Protein AF-A0AA38ZHJ7-F1 (afdb_monomer)

Solvent-accessible surface area (backbone atoms only — not comparable to full-atom values): 19079 Å² total; per-residue (Å²): 135,85,86,87,85,85,84,90,79,85,83,87,73,83,76,73,80,72,65,73,74,74,69,51,56,45,79,37,53,49,50,78,36,38,87,63,69,55,97,58,58,34,36,26,34,52,42,60,25,67,99,79,41,42,28,33,38,24,37,41,36,33,51,21,73,61,49,53,77,70,26,34,36,33,42,34,31,34,17,73,82,48,36,34,16,61,52,43,35,37,71,70,39,27,58,35,28,65,50,73,94,66,70,83,85,56,76,43,42,44,44,80,41,94,78,21,54,29,58,58,21,24,36,34,29,32,16,45,43,59,63,4,30,67,4,37,44,83,43,80,69,57,59,73,67,55,62,66,53,38,18,52,37,52,44,48,34,51,41,54,50,40,69,78,40,61,76,57,50,80,18,47,29,34,44,34,26,27,31,47,22,36,56,35,52,62,48,26,52,47,54,53,52,50,35,44,75,73,65,43,82,70,60,73,46,70,78,54,71,48,70,45,78,48,43,84,44,73,65,63,59,59,39,44,48,58,64,48,36,43,75,70,63,67,47,54,71,68,56,51,54,49,28,40,62,51,24,68,73,35,74,73,71,66,74,41,72,68,15,45,52,38,48,52,56,50,49,65,65,48,66,72,51,19,87,91,43,74,91,46,70,56,67,82,80,81,80,77,61,92,83,63,55,79,79,63,63,58,72,75,66,70,51,76,78,47,79,73,27,76,67,45,55,57,54,51,47,32,56,43,59,55,33,67,68,35,28,57,44,54,66,57,68,98,52,96,74,53,55,45,124

Organism: Vitis rotundifolia (NCBI:txid103349)

InterPro domains:
  IPR001563 Peptidase S10, serine carboxypeptidase [PF00450] (32-339)
  IPR001563 Peptidase S10, serine carboxypeptidase [PR00724] (113-125)
  IPR001563 Peptidase S10, serine carboxypeptidase [PR00724] (126-136)
  IPR001563 Peptidase S10, serine carboxypeptidase [PR00724] (161-186)
  IPR001563 Peptidase S10, serine carboxypeptidase [PTHR11802] (29-335)
  IPR029058 Alpha/Beta hydrolase fold [G3DSA:3.40.50.1820] (21-289)
  IPR029058 Alpha/Beta hydrolase fold [SSF53474] (24-333)

pLDDT: mean 85.3, std 19.88, range [30.64, 98.88]

Radius of gyration: 25.37 Å; Cα contacts (8 Å, |Δi|>4): 557; chains: 1; bounding box: 103×44×71 Å

Sequence (341 aa):
MESMWMGRHLFLTILLFASKAVTSQTIVTSLPGFSGTLPFTLETGYVGVGESEEVQLFYYFVESQSSPSQDPLMLYIAGGPGCSSLGSLLYENGPIYLNYQYYEGVVPSLNMSADAWTQGLNMIYVDAPVGTGFSYSNTSQGYYVDDAENAAQTYEFLRKWLVQHPDFLGNELYIAGVSYSGIPVPMIVNEIIEGNILGLSPSMNIKGYVLGSPVTDSFIDDNSKIPFAYGLTLISHELYNSAKTNCKGNYVNVSSEACALDIEAIDELLRYINVAQVLHPYCYPFTVKPSERPGNRRSSLEEANYRSCDLYSSVAISIWANDESVRAALNVRNVRGSYME

Foldseek 3Di:
DDDDDDDDDDDDDPPPPPPVPPVQKDFQQDFPQEDGGDPWTWMKGWDFFDDVSQWTKIKIKTAAPADRLAFAEEEEEEPPPQEFLVLCQAPNAHQKHFDLLDPPPGQTHIDGDPRHPSNRYTYIGIRDDALRALIHGNDPVSVDDDLLRRLRRVLVRVQVVCVVVVSNQPHEYEYEYEEAVLRNRVSNVVVLVVCLVVVPPPRHNYDYYYYHHYDHDCQVVVLVVLVVCVVVVLDDPVLSVQLCVQCVSRLPPRDDPSNVVSNVVSCVSCVFADPVDRVAGRDDDDPPPPPDDPVVVVVVCPDPNCSSPPVSRVVSSQVNCQPPSNCVSSVRDPDVSSRND

Mean predicted aligned error: 9.05 Å

Secondary structure (DSSP, 8-state):
------------------------EEEE---TTS-SS-SS-EEEEEEEESTTS-EEEEEEEE--SS-TTTSPEEEEE--TTT--HHHIIIIISSSEEE-GGG-SSSPPPEEE-TT-GGGS-EEEEE--STTSTT-EESSSGGG---HHHHHHHHHHHHHHHHHH-GGGTTSPEEEEEEGGGGTHHHHHHHHHHHHHHTTPSSP--EEEEEEES----HHHHHHHHHHHHHHTTSS-HHHHHHHHHHTTT-SSS--SHHHHHHHHHHHHHHTTS-SS-TTSPP-------TT--GGGTTGGG--GGGTT-THHHHHHHHHHHTSHHHHHHTT----TT-S--

Structure (mmCIF, N/CA/C/O backbone):
data_AF-A0AA38ZHJ7-F1
#
_entry.id   AF-A0AA38ZHJ7-F1
#
loop_
_atom_site.group_PDB
_atom_site.id
_atom_site.type_symbol
_atom_site.label_atom_id
_atom_site.label_alt_id
_atom_site.label_comp_id
_atom_site.label_asym_id
_atom_site.label_entity_id
_atom_site.label_seq_id
_atom_site.pdbx_PDB_ins_code
_atom_site.Cartn_x
_atom_site.Cartn_y
_atom_site.Cartn_z
_atom_site.occupancy
_atom_site.B_iso_or_equiv
_atom_site.auth_seq_id
_atom_site.auth_comp_id
_atom_site.auth_asym_id
_atom_site.auth_atom_id
_atom_site.pdbx_PDB_model_num
ATOM 1 N N . MET A 1 1 ? -76.940 -10.659 33.063 1.00 36.31 1 MET A N 1
ATOM 2 C CA . MET A 1 1 ? -75.957 -11.663 32.618 1.00 36.31 1 MET A CA 1
ATOM 3 C C . MET A 1 1 ? -74.592 -10.997 32.654 1.00 36.31 1 MET A C 1
ATOM 5 O O . MET A 1 1 ? -74.408 -10.067 31.889 1.00 36.31 1 MET A O 1
ATOM 9 N N . GLU A 1 2 ? -73.778 -11.416 33.634 1.00 33.06 2 GLU A N 1
ATOM 10 C CA . GLU A 1 2 ? -72.300 -11.329 33.773 1.00 33.06 2 GLU A CA 1
ATOM 11 C C . GLU A 1 2 ? -71.633 -9.943 33.601 1.00 33.06 2 GLU A C 1
ATOM 13 O O . GLU A 1 2 ? -71.724 -9.331 32.550 1.00 33.06 2 GLU A O 1
ATOM 18 N N . SER A 1 3 ? -71.058 -9.258 34.600 1.00 36.31 3 SER A N 1
ATOM 19 C CA . SER A 1 3 ? -69.995 -9.553 35.587 1.00 36.31 3 SER A CA 1
ATOM 20 C C . SER A 1 3 ? -68.559 -9.688 35.034 1.00 36.31 3 SER A C 1
ATOM 22 O O . SER A 1 3 ? -68.172 -10.763 34.604 1.00 36.31 3 SER A O 1
ATOM 24 N N . MET A 1 4 ? -67.756 -8.638 35.288 1.00 35.62 4 MET A N 1
ATOM 25 C CA . MET A 1 4 ? -66.420 -8.688 35.928 1.00 35.62 4 MET A CA 1
ATOM 26 C C . MET A 1 4 ? -65.165 -9.059 35.094 1.00 35.62 4 MET A C 1
ATOM 28 O O . MET A 1 4 ? -65.233 -9.868 34.182 1.00 35.62 4 MET A O 1
ATOM 32 N N . TRP A 1 5 ? -64.015 -8.509 35.546 1.00 35.12 5 TRP A N 1
ATOM 33 C CA . TRP A 1 5 ? -62.591 -8.692 35.143 1.00 35.12 5 TRP A CA 1
ATOM 34 C C . TRP A 1 5 ? -62.111 -7.759 34.012 1.00 35.12 5 TRP A C 1
ATOM 36 O O . TRP A 1 5 ? -62.515 -7.906 32.872 1.00 35.12 5 TRP A O 1
ATOM 46 N N . MET A 1 6 ? -61.332 -6.685 34.208 1.00 34.81 6 MET A N 1
ATOM 47 C CA . MET A 1 6 ? -60.139 -6.403 35.031 1.00 34.81 6 MET A CA 1
ATOM 48 C C . MET A 1 6 ? -58.891 -7.227 34.656 1.00 34.81 6 MET A C 1
ATOM 50 O O . MET A 1 6 ? -58.695 -8.325 35.160 1.00 34.81 6 MET A O 1
ATOM 54 N N . GLY A 1 7 ? -57.998 -6.603 33.874 1.00 31.36 7 GLY A N 1
ATOM 55 C CA . GLY A 1 7 ? -56.543 -6.708 34.041 1.00 31.36 7 GLY A CA 1
ATOM 56 C C . GLY A 1 7 ? -55.754 -7.649 33.116 1.00 31.36 7 GLY A C 1
ATOM 57 O O . GLY A 1 7 ? -56.092 -8.816 32.977 1.00 31.36 7 GLY A O 1
ATOM 58 N N . ARG A 1 8 ? -54.583 -7.130 32.687 1.00 36.06 8 ARG A N 1
ATOM 59 C CA . ARG A 1 8 ? -53.401 -7.809 32.094 1.00 36.06 8 ARG A CA 1
ATOM 60 C C . ARG A 1 8 ? -53.559 -8.130 30.594 1.00 36.06 8 ARG A C 1
ATOM 62 O O . ARG A 1 8 ? -54.564 -8.684 30.195 1.00 36.06 8 ARG A O 1
ATOM 69 N N . HIS A 1 9 ? -52.662 -7.787 29.668 1.00 37.44 9 HIS A N 1
ATOM 70 C CA . HIS A 1 9 ? -51.192 -7.765 29.633 1.00 37.44 9 HIS A CA 1
ATOM 71 C C . HIS A 1 9 ? -50.776 -6.741 28.543 1.00 37.44 9 HIS A C 1
ATOM 73 O O . HIS A 1 9 ? -51.326 -6.781 27.451 1.00 37.44 9 HIS A O 1
ATOM 79 N N . LEU A 1 10 ? -50.029 -5.659 28.793 1.00 41.81 10 LEU A N 1
ATOM 80 C CA . LEU A 1 10 ? -48.574 -5.546 28.992 1.00 41.81 10 LEU A CA 1
ATOM 81 C C . LEU A 1 10 ? -47.716 -6.457 28.083 1.00 41.81 10 LEU A C 1
ATOM 83 O O . LEU A 1 10 ? -47.789 -7.674 28.197 1.00 41.81 10 LEU A O 1
ATOM 87 N N . PHE A 1 11 ? -46.843 -5.814 27.295 1.00 40.97 11 PHE A N 1
ATOM 88 C CA . PHE A 1 11 ? -45.719 -6.355 26.513 1.00 40.97 11 PHE A CA 1
ATOM 89 C C . PHE A 1 11 ? -46.046 -7.262 25.313 1.00 40.97 11 PHE A C 1
ATOM 91 O O . PHE A 1 11 ? -46.095 -8.480 25.439 1.00 40.97 11 PHE A O 1
ATOM 98 N N . LEU A 1 12 ? -46.066 -6.677 24.107 1.00 36.03 12 LEU A N 1
ATOM 99 C CA . LEU A 1 12 ? -45.492 -7.349 22.936 1.00 36.03 12 LEU A CA 1
ATOM 100 C C . LEU A 1 12 ? -44.145 -6.688 22.618 1.00 36.03 12 LEU A C 1
ATOM 102 O O . LEU A 1 12 ? -44.056 -5.672 21.938 1.00 36.03 12 LEU A O 1
ATOM 106 N N . THR A 1 13 ? -43.125 -7.245 23.270 1.00 40.69 13 THR A N 1
ATOM 107 C CA . THR A 1 13 ? -41.747 -7.429 22.797 1.00 40.69 13 THR A CA 1
ATOM 108 C C . THR A 1 13 ? -41.317 -6.603 21.582 1.00 40.69 13 THR A C 1
ATOM 110 O O . THR A 1 13 ? -41.451 -7.026 20.436 1.00 40.69 13 THR A O 1
ATOM 113 N N . ILE A 1 14 ? -40.646 -5.485 21.872 1.00 40.41 14 ILE A N 1
ATOM 114 C CA . ILE A 1 14 ? -39.516 -5.018 21.068 1.00 40.41 14 ILE A CA 1
ATOM 115 C C . ILE A 1 14 ? -38.499 -6.166 21.089 1.00 40.41 14 ILE A C 1
ATOM 117 O O . ILE A 1 14 ? -37.765 -6.340 22.062 1.00 40.41 14 ILE A O 1
ATOM 121 N N . LEU A 1 15 ? -38.500 -7.002 20.051 1.00 37.50 15 LEU A N 1
ATOM 122 C CA . LEU A 1 15 ? -37.363 -7.858 19.739 1.00 37.50 15 LEU A CA 1
ATOM 123 C C . LEU A 1 15 ? -36.250 -6.922 19.266 1.00 37.50 15 LEU A C 1
ATOM 125 O O . LEU A 1 15 ? -36.061 -6.687 18.077 1.00 37.50 15 LEU A O 1
ATOM 129 N N . LEU A 1 16 ? -35.544 -6.346 20.242 1.00 39.88 16 LEU A N 1
ATOM 130 C CA . LEU A 1 16 ? -34.164 -5.940 20.069 1.00 39.88 16 LEU A CA 1
ATOM 131 C C . LEU A 1 16 ? -33.451 -7.192 19.561 1.00 39.88 16 LEU A C 1
ATOM 133 O O . LEU A 1 16 ? -33.124 -8.089 20.340 1.00 39.88 16 LEU A O 1
ATOM 137 N N . PHE A 1 17 ? -33.218 -7.257 18.253 1.00 39.12 17 PHE A N 1
ATOM 138 C CA . PHE A 1 17 ? -32.048 -7.947 17.747 1.00 39.12 17 PHE A CA 1
ATOM 139 C C . PHE A 1 17 ? -30.846 -7.205 18.334 1.00 39.12 17 PHE A C 1
ATOM 141 O O . PHE A 1 17 ? -30.206 -6.385 17.691 1.00 39.12 17 PHE A O 1
ATOM 148 N N . ALA A 1 18 ? -30.530 -7.508 19.591 1.00 39.56 18 ALA A N 1
ATOM 149 C CA . ALA A 1 18 ? -29.154 -7.569 20.013 1.00 39.56 18 ALA A CA 1
ATOM 150 C C . ALA A 1 18 ? -28.568 -8.777 19.275 1.00 39.56 18 ALA A C 1
ATOM 152 O O . ALA A 1 18 ? -28.336 -9.840 19.854 1.00 39.56 18 ALA A O 1
ATOM 153 N N . SER A 1 19 ? -28.352 -8.625 17.963 1.00 35.78 19 SER A N 1
ATOM 154 C CA . SER A 1 19 ? -27.177 -9.220 17.360 1.00 35.78 19 SER A CA 1
ATOM 155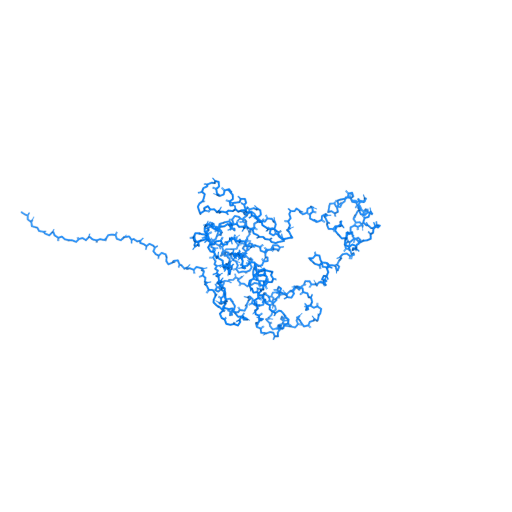 C C . SER A 1 19 ? -26.060 -8.782 18.284 1.00 35.78 19 SER A C 1
ATOM 157 O O . SER A 1 19 ? -25.747 -7.594 18.365 1.00 35.78 19 SER A O 1
ATOM 159 N N . LYS A 1 20 ? -25.549 -9.716 19.090 1.00 30.64 20 LYS A N 1
ATOM 160 C CA . LYS A 1 20 ? -24.229 -9.545 19.668 1.00 30.64 20 LYS A CA 1
ATOM 161 C C . LYS A 1 20 ? -23.381 -9.194 18.460 1.00 30.64 20 LYS A C 1
ATOM 163 O O . LYS A 1 20 ? -23.173 -10.062 17.615 1.00 30.64 20 LYS A O 1
ATOM 168 N N . ALA A 1 21 ? -23.017 -7.923 18.318 1.00 37.44 21 ALA A N 1
ATOM 169 C CA . ALA A 1 21 ? -21.915 -7.566 17.466 1.00 37.44 21 ALA A CA 1
ATOM 170 C C . ALA A 1 21 ? -20.785 -8.409 18.042 1.00 37.44 21 ALA A C 1
ATOM 172 O O . ALA A 1 21 ? -20.316 -8.163 19.153 1.00 37.44 21 ALA A O 1
ATOM 173 N N . VAL A 1 22 ? -20.478 -9.522 17.379 1.00 41.56 22 VAL A N 1
ATOM 174 C CA . VAL A 1 22 ? -19.185 -10.150 17.553 1.00 41.56 22 VAL A CA 1
ATOM 175 C C . VAL A 1 22 ? -18.273 -9.059 17.042 1.00 41.56 22 VAL A C 1
ATOM 177 O O . VAL A 1 22 ? -18.190 -8.842 15.837 1.00 41.56 22 VAL A O 1
ATOM 180 N N . THR A 1 23 ? -17.753 -8.254 17.965 1.00 52.25 23 THR A N 1
ATOM 181 C CA . THR A 1 23 ? -16.805 -7.200 17.647 1.00 52.25 23 THR A CA 1
ATOM 182 C C . THR A 1 23 ? -15.643 -7.917 16.999 1.00 52.25 23 THR A C 1
ATOM 184 O O . THR A 1 23 ? -14.889 -8.623 17.666 1.00 52.25 23 THR A O 1
ATOM 187 N N . SER A 1 24 ? -15.558 -7.812 15.677 1.00 74.25 24 SER A N 1
ATOM 188 C CA . SER A 1 24 ? -14.495 -8.423 14.896 1.00 74.25 24 SER A CA 1
ATOM 189 C C . SER A 1 24 ? -13.237 -7.556 14.932 1.00 74.25 24 SER A C 1
ATOM 191 O O . SER A 1 24 ? -12.479 -7.549 13.970 1.00 74.25 24 SER A O 1
ATOM 193 N N . GLN A 1 25 ? -13.050 -6.821 16.025 1.00 90.75 25 GLN A N 1
ATOM 194 C CA . GLN A 1 25 ? -11.914 -5.961 16.291 1.00 90.75 25 GLN A CA 1
ATOM 195 C C . GLN A 1 25 ? -11.384 -6.252 17.694 1.00 90.75 25 GLN A C 1
ATOM 197 O O . GLN A 1 25 ? -12.112 -6.723 18.577 1.00 90.75 25 GLN A O 1
ATOM 202 N N . THR A 1 26 ? -10.096 -6.042 17.904 1.00 95.00 26 THR A N 1
ATOM 203 C CA . THR A 1 26 ? -9.409 -6.335 19.159 1.00 95.00 26 THR A CA 1
ATOM 204 C C . THR A 1 26 ? -8.291 -5.333 19.366 1.00 95.00 26 THR A C 1
ATOM 206 O O . THR A 1 26 ? -7.429 -5.175 18.505 1.00 95.00 26 THR A O 1
ATOM 209 N N . ILE A 1 27 ? -8.295 -4.693 20.537 1.00 97.62 27 ILE A N 1
ATOM 210 C CA . ILE A 1 27 ? -7.178 -3.868 20.987 1.00 97.62 27 ILE A CA 1
ATOM 211 C C . ILE A 1 27 ? -6.043 -4.789 21.424 1.00 97.62 27 ILE A C 1
ATOM 213 O O . ILE A 1 27 ? -6.169 -5.559 22.382 1.00 97.62 27 ILE A O 1
ATOM 217 N N . VAL A 1 28 ? -4.929 -4.697 20.713 1.00 97.69 28 VAL A N 1
ATOM 218 C CA . VAL A 1 28 ? -3.708 -5.447 20.970 1.00 97.69 28 VAL A CA 1
ATOM 219 C C . VAL A 1 28 ? -2.893 -4.670 21.995 1.00 97.69 28 VAL A C 1
ATOM 221 O O . VAL A 1 28 ? -2.440 -3.560 21.739 1.00 97.69 28 VAL A O 1
ATOM 224 N N . THR A 1 29 ? -2.707 -5.244 23.182 1.00 96.62 29 THR A N 1
ATOM 225 C CA . THR A 1 29 ? -1.942 -4.598 24.264 1.00 96.62 29 THR A CA 1
ATOM 226 C C . THR A 1 29 ? -0.504 -5.096 24.352 1.00 96.62 29 THR A C 1
ATOM 228 O O . THR A 1 29 ? 0.342 -4.426 24.942 1.00 96.62 29 THR A O 1
ATOM 231 N N . SER A 1 30 ? -0.202 -6.250 23.758 1.00 96.12 30 SER A N 1
ATOM 232 C CA . SER A 1 30 ? 1.139 -6.825 23.702 1.00 96.12 30 SER A CA 1
ATOM 233 C C . SER A 1 30 ? 1.334 -7.624 22.417 1.00 96.12 30 SER A C 1
ATOM 235 O O . SER A 1 30 ? 0.397 -8.216 21.884 1.00 96.12 30 SER A O 1
ATOM 237 N N . LEU A 1 31 ? 2.573 -7.639 21.926 1.00 95.50 31 LEU A N 1
ATOM 238 C CA . LEU A 1 31 ? 2.988 -8.411 20.760 1.00 95.50 31 LEU A CA 1
ATOM 239 C C . LEU A 1 31 ? 4.220 -9.246 21.112 1.00 95.50 31 LEU A C 1
ATOM 241 O O . LEU A 1 31 ? 5.147 -8.718 21.734 1.00 95.50 31 LEU A O 1
ATOM 245 N N . PRO A 1 32 ? 4.283 -10.525 20.706 1.00 93.19 32 PRO A N 1
ATOM 246 C CA . PRO A 1 32 ? 5.502 -11.312 20.832 1.00 93.19 32 PRO A CA 1
ATOM 247 C C . PRO A 1 32 ? 6.691 -10.600 20.180 1.00 93.19 32 PRO A C 1
ATOM 249 O O . PRO A 1 32 ? 6.599 -10.103 19.061 1.00 93.19 32 PRO A O 1
ATOM 252 N N . GLY A 1 33 ? 7.808 -10.527 20.901 1.00 91.19 33 GLY A N 1
ATOM 253 C CA . GLY A 1 33 ? 8.992 -9.773 20.484 1.00 91.19 33 GLY A CA 1
ATOM 254 C C . GLY A 1 33 ? 9.046 -8.338 21.018 1.00 91.19 33 GLY A C 1
ATOM 255 O O . GLY A 1 33 ? 10.146 -7.801 21.132 1.00 91.19 33 GLY A O 1
ATOM 256 N N . PHE A 1 34 ? 7.925 -7.731 21.423 1.00 93.62 34 PHE A N 1
ATOM 257 C CA . PHE A 1 34 ? 7.919 -6.419 22.079 1.00 93.62 34 PHE A CA 1
ATOM 258 C C . PHE A 1 34 ? 7.974 -6.570 23.605 1.00 93.62 34 PHE A C 1
ATOM 260 O O . PHE A 1 34 ? 7.258 -7.379 24.196 1.00 93.62 34 PHE A O 1
ATOM 267 N N . SER A 1 35 ? 8.829 -5.791 24.268 1.00 91.12 35 SER A N 1
ATOM 268 C CA . SER A 1 35 ? 8.970 -5.855 25.728 1.00 91.12 35 SER A CA 1
ATOM 269 C C . SER A 1 35 ? 7.923 -4.986 26.428 1.00 91.12 35 SER A C 1
ATOM 271 O O . SER A 1 35 ? 8.019 -3.763 26.408 1.00 91.12 35 SER A O 1
ATOM 273 N N . GLY A 1 36 ? 6.967 -5.621 27.110 1.00 93.00 36 GLY A N 1
ATOM 274 C CA . GLY A 1 36 ? 5.933 -4.940 27.896 1.00 93.00 36 GLY A CA 1
ATOM 275 C C . GLY A 1 36 ? 4.669 -4.605 27.098 1.00 93.00 36 GLY A C 1
ATOM 276 O O . GLY A 1 36 ? 4.400 -5.204 26.059 1.00 93.00 36 GLY A O 1
ATOM 277 N N . THR A 1 37 ? 3.867 -3.680 27.629 1.00 96.38 37 THR A N 1
ATOM 278 C CA . THR A 1 37 ? 2.649 -3.183 26.971 1.00 96.38 37 THR A CA 1
ATOM 279 C C . THR A 1 37 ? 3.018 -2.236 25.831 1.00 96.38 37 THR A C 1
ATOM 281 O O . THR A 1 37 ? 3.927 -1.418 25.990 1.00 96.38 37 THR A O 1
ATOM 284 N N . LEU A 1 38 ? 2.305 -2.315 24.705 1.00 97.31 38 LEU A N 1
ATOM 285 C CA . LEU A 1 38 ? 2.479 -1.369 23.603 1.00 97.31 38 LEU A CA 1
ATOM 286 C C . LEU A 1 38 ? 2.194 0.068 24.084 1.00 97.31 38 LEU A C 1
ATOM 288 O O . LEU A 1 38 ? 1.165 0.300 24.722 1.00 97.31 38 LEU A O 1
ATOM 292 N N . PRO A 1 39 ? 3.075 1.042 23.794 1.00 96.50 39 PRO A N 1
ATOM 293 C CA . PRO A 1 39 ? 2.891 2.433 24.209 1.00 96.50 39 PRO A CA 1
ATOM 294 C C . PRO A 1 39 ? 1.970 3.232 23.266 1.00 96.50 39 PRO A C 1
ATOM 296 O O . PRO A 1 39 ? 1.910 4.453 23.369 1.00 96.50 39 PRO A O 1
ATOM 299 N N . PHE A 1 40 ? 1.279 2.560 22.344 1.00 96.94 40 PHE A N 1
ATOM 300 C CA . PHE A 1 40 ? 0.347 3.127 21.370 1.00 96.94 40 PHE A CA 1
ATOM 301 C C . PHE A 1 40 ? -0.871 2.208 21.227 1.00 96.94 40 PHE A C 1
ATOM 303 O O . PHE A 1 40 ? -0.786 1.008 21.506 1.00 96.94 40 PHE A O 1
ATOM 310 N N . THR A 1 41 ? -1.997 2.758 20.769 1.00 98.12 41 THR A N 1
ATOM 311 C CA . THR A 1 41 ? -3.188 1.964 20.454 1.00 98.12 41 THR A CA 1
ATOM 312 C C . THR A 1 41 ? -2.964 1.226 19.140 1.00 98.12 41 THR A C 1
ATOM 314 O O . THR A 1 41 ? -2.805 1.855 18.096 1.00 98.12 41 THR A O 1
ATOM 317 N N . LEU A 1 42 ? -2.966 -0.104 19.197 1.00 98.56 42 LEU A N 1
ATOM 318 C CA . LEU A 1 42 ? -3.075 -0.971 18.030 1.00 98.56 42 LEU A CA 1
ATOM 319 C C . LEU A 1 42 ? -4.400 -1.717 18.117 1.00 98.56 42 LEU A C 1
ATOM 321 O O . LEU A 1 42 ? -4.635 -2.471 19.060 1.00 98.56 42 LEU A O 1
ATOM 325 N N . GLU A 1 43 ? -5.245 -1.538 17.119 1.00 98.50 43 GLU A N 1
ATOM 326 C CA . GLU A 1 43 ? -6.424 -2.354 16.899 1.00 98.50 43 GLU A CA 1
ATOM 327 C C . GLU A 1 43 ? -6.204 -3.252 15.685 1.00 98.50 43 GLU A C 1
ATOM 329 O O . GLU A 1 43 ? -5.601 -2.855 14.693 1.00 98.50 43 GLU A O 1
ATOM 334 N N . THR A 1 44 ? -6.700 -4.478 15.755 1.00 98.44 44 THR A N 1
ATOM 335 C CA . THR A 1 44 ? -6.739 -5.389 14.610 1.00 98.44 44 THR A CA 1
ATOM 336 C C . THR A 1 44 ? -8.132 -5.939 14.437 1.00 98.44 44 THR A C 1
ATOM 338 O O . THR A 1 44 ? -8.856 -6.088 15.422 1.00 98.44 44 THR A O 1
ATOM 341 N N . GLY A 1 45 ? -8.520 -6.262 13.210 1.00 97.25 45 GLY A N 1
ATOM 342 C CA . GLY A 1 45 ? -9.852 -6.786 12.975 1.00 97.25 45 GLY A CA 1
ATOM 343 C C . GLY A 1 45 ? -10.125 -7.222 11.550 1.00 97.25 45 GLY A C 1
ATOM 344 O O . GLY A 1 45 ? -9.269 -7.134 10.679 1.00 97.25 45 GLY A O 1
ATOM 345 N N . TYR A 1 46 ? -11.352 -7.689 11.335 1.00 97.56 46 TYR A N 1
ATOM 346 C CA . TYR A 1 46 ? -11.880 -8.048 10.023 1.00 97.56 46 TYR A CA 1
ATOM 347 C C . TYR A 1 46 ? -13.137 -7.247 9.722 1.00 97.56 46 TYR A C 1
ATOM 349 O O . TYR A 1 46 ? -14.024 -7.138 10.574 1.00 97.56 46 TYR A O 1
ATOM 357 N N . VAL A 1 47 ? -13.253 -6.790 8.481 1.00 97.88 47 VAL A N 1
ATOM 358 C CA . VAL A 1 47 ? -14.487 -6.225 7.935 1.00 97.88 47 VAL A CA 1
ATOM 359 C C . VAL A 1 47 ? -14.912 -7.069 6.736 1.00 97.88 47 VAL A C 1
ATOM 361 O O . VAL A 1 47 ? -14.115 -7.343 5.838 1.00 97.88 47 VAL A O 1
ATOM 364 N N . GLY A 1 48 ? -16.168 -7.513 6.754 1.00 97.12 48 GLY A N 1
ATOM 365 C CA . GLY A 1 48 ? -16.769 -8.257 5.654 1.00 97.12 48 GLY A CA 1
ATOM 366 C C . GLY A 1 48 ? -17.190 -7.338 4.511 1.00 97.12 48 GLY A C 1
ATOM 367 O O . GLY A 1 48 ? -17.806 -6.303 4.769 1.00 97.12 48 GLY A O 1
ATOM 368 N N . VAL A 1 49 ? -16.889 -7.714 3.271 1.00 96.38 49 VAL A N 1
ATOM 369 C CA . VAL A 1 49 ? -17.193 -6.954 2.043 1.00 96.38 49 VAL A CA 1
ATOM 370 C C . VAL A 1 49 ? -17.731 -7.880 0.948 1.00 96.38 49 VAL A C 1
ATOM 372 O O . VAL A 1 49 ? -17.572 -9.104 1.037 1.00 96.38 49 VAL A O 1
ATOM 375 N N . GLY A 1 50 ? -18.389 -7.303 -0.056 1.00 89.06 50 GLY A N 1
ATOM 376 C CA . GLY A 1 50 ? -19.139 -8.036 -1.076 1.00 89.06 50 GLY A CA 1
ATOM 377 C C . GLY A 1 50 ? -20.569 -8.381 -0.641 1.00 89.06 50 GL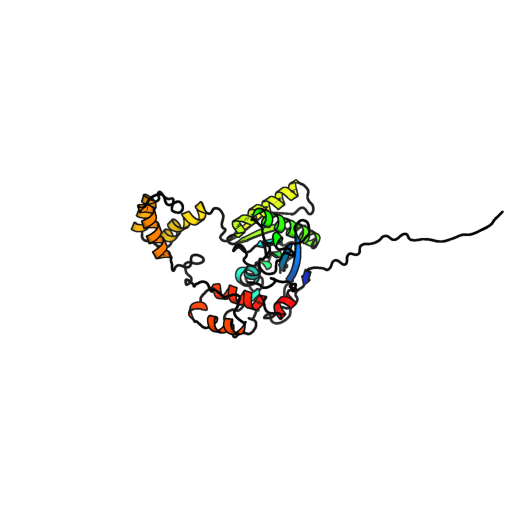Y A C 1
ATOM 378 O O . GLY A 1 50 ? -20.951 -8.219 0.521 1.00 89.06 50 GLY A O 1
ATOM 379 N N . GLU A 1 51 ? -21.383 -8.866 -1.584 1.00 79.00 51 GLU A N 1
ATOM 380 C CA . GLU A 1 51 ? -22.836 -9.031 -1.403 1.00 79.00 51 GLU A CA 1
ATOM 381 C C . GLU A 1 51 ? -23.229 -9.939 -0.227 1.00 79.00 51 GLU A C 1
ATOM 383 O O . GLU A 1 51 ? -24.249 -9.692 0.420 1.00 79.00 51 GLU A O 1
ATOM 388 N N . SER A 1 52 ? -22.445 -10.985 0.063 1.00 86.38 52 SER A N 1
ATOM 389 C CA . SER A 1 52 ? -22.705 -11.921 1.168 1.00 86.38 52 SER A CA 1
ATOM 390 C C . SER A 1 52 ? -21.660 -11.836 2.284 1.00 86.38 52 SER A C 1
ATOM 392 O O . SER A 1 52 ? -21.584 -12.742 3.119 1.00 86.38 52 SER A O 1
ATOM 394 N N . GLU A 1 53 ? -20.858 -10.765 2.308 1.00 91.81 53 GLU A N 1
ATOM 395 C CA . GLU A 1 53 ? -19.721 -10.588 3.220 1.00 91.81 53 GLU A CA 1
ATOM 396 C C . GLU A 1 53 ? -18.768 -11.798 3.223 1.00 91.81 53 GLU A C 1
ATOM 398 O O . GLU A 1 53 ? -18.141 -12.143 4.229 1.00 91.81 53 GLU A O 1
ATOM 403 N N . GLU A 1 54 ? -18.672 -12.499 2.094 1.00 91.44 54 GLU A N 1
ATOM 404 C CA . GLU A 1 54 ? -17.850 -13.691 1.962 1.00 91.44 54 GLU A CA 1
ATOM 405 C C . GLU A 1 54 ? -16.360 -13.363 1.976 1.00 91.44 54 GLU A C 1
ATOM 407 O O . GLU A 1 54 ? -15.573 -14.212 2.396 1.00 91.44 54 GLU A O 1
ATOM 412 N N . VAL A 1 55 ? -15.983 -12.153 1.557 1.00 95.50 55 VAL A N 1
ATOM 413 C CA . VAL A 1 55 ? -14.625 -11.617 1.650 1.00 95.50 55 VAL A CA 1
ATOM 414 C C . VAL A 1 55 ? -14.460 -10.919 2.994 1.00 95.50 55 VAL A C 1
ATOM 416 O O . VAL A 1 55 ? -15.287 -10.107 3.395 1.00 95.50 55 VAL A O 1
ATOM 419 N N . GLN A 1 56 ? -13.389 -11.247 3.707 1.00 96.75 56 GLN A N 1
ATOM 420 C CA . GLN A 1 56 ? -13.051 -10.702 5.015 1.00 96.75 56 GLN A CA 1
ATOM 421 C C . GLN A 1 56 ? -11.683 -10.030 4.907 1.00 96.75 56 GLN A C 1
ATOM 423 O O . GLN A 1 56 ? -10.664 -10.723 4.858 1.00 96.75 56 GLN A O 1
ATOM 428 N N . LEU A 1 57 ? -11.664 -8.695 4.863 1.00 97.75 57 LEU A N 1
ATOM 429 C CA . LEU A 1 57 ? -10.424 -7.922 4.819 1.00 97.75 57 LEU A CA 1
ATOM 430 C C . LEU A 1 57 ? -9.913 -7.671 6.238 1.00 97.75 57 LEU A C 1
ATOM 432 O O . LEU A 1 57 ? -10.654 -7.167 7.087 1.00 97.75 57 LEU A O 1
ATOM 436 N N . PHE A 1 58 ? -8.663 -8.049 6.489 1.00 97.94 58 PHE A N 1
ATOM 437 C CA . PHE A 1 58 ? -7.965 -7.833 7.746 1.00 97.94 58 PHE A CA 1
ATOM 438 C C . PHE A 1 58 ? -7.284 -6.466 7.763 1.00 97.94 58 PHE A C 1
ATOM 440 O O . PHE A 1 58 ? -6.761 -6.006 6.745 1.00 97.94 58 PHE A O 1
ATOM 447 N N . TYR A 1 59 ? -7.271 -5.820 8.924 1.00 98.50 59 TYR A N 1
ATOM 448 C CA . TYR A 1 59 ? -6.604 -4.536 9.098 1.00 98.50 59 TYR A CA 1
ATOM 449 C C . TYR A 1 59 ? -5.829 -4.446 10.407 1.00 98.50 59 TYR A C 1
ATOM 451 O O . TYR A 1 59 ? -6.134 -5.123 11.391 1.00 98.50 59 TYR A O 1
ATOM 459 N N . TYR A 1 60 ? -4.867 -3.529 10.400 1.00 98.62 60 TYR A N 1
ATOM 460 C CA . TYR A 1 60 ? -4.155 -3.019 11.560 1.00 98.62 60 TYR A CA 1
ATOM 461 C C . TYR A 1 60 ? -4.414 -1.518 11.624 1.00 98.62 60 TYR A C 1
ATOM 463 O O . TYR A 1 60 ? -4.034 -0.781 10.717 1.00 98.62 60 TYR A O 1
ATOM 471 N N . PHE A 1 61 ? -5.069 -1.056 12.676 1.00 98.75 61 PHE A N 1
ATOM 472 C CA . PHE A 1 61 ? -5.296 0.356 12.921 1.00 98.75 61 PHE A CA 1
ATOM 473 C C . PHE A 1 61 ? -4.397 0.835 14.055 1.00 98.75 61 PHE A C 1
ATOM 475 O O . PHE A 1 61 ? -4.428 0.286 15.154 1.00 98.75 61 PHE A O 1
ATOM 482 N N . VAL A 1 62 ? -3.589 1.855 13.783 1.00 98.69 62 VAL A N 1
ATOM 483 C CA . VAL A 1 62 ? -2.751 2.513 14.782 1.00 98.69 62 VAL A CA 1
ATOM 484 C C . VAL A 1 62 ? -3.215 3.953 14.931 1.00 98.69 62 VAL A C 1
ATOM 486 O O . VAL A 1 62 ? -3.153 4.730 13.976 1.00 98.69 62 VAL A O 1
ATOM 489 N N . GLU A 1 63 ? -3.665 4.311 16.130 1.00 98.50 63 GLU A N 1
ATOM 490 C CA . GLU A 1 63 ? -4.029 5.695 16.437 1.00 98.50 63 GLU A CA 1
ATOM 491 C C . GLU A 1 63 ? -2.798 6.602 16.411 1.00 98.50 63 GLU A C 1
ATOM 493 O O . GLU A 1 63 ? -1.679 6.186 16.736 1.00 98.50 63 GLU A O 1
ATOM 498 N N . SER A 1 64 ? -3.020 7.870 16.069 1.00 98.44 64 SER A N 1
ATOM 499 C CA . SER A 1 64 ? -1.975 8.879 16.167 1.00 98.44 64 SER A CA 1
ATOM 500 C C . SER A 1 64 ? -1.441 8.983 17.599 1.00 98.44 64 SER A C 1
ATOM 502 O O . SER A 1 64 ? -2.186 9.033 18.574 1.00 98.44 64 SER A O 1
ATOM 504 N N . GLN A 1 65 ? -0.127 9.095 17.740 1.00 97.19 65 GLN A N 1
ATOM 505 C CA . GLN A 1 65 ? 0.552 9.314 19.016 1.00 97.19 65 GLN A CA 1
ATOM 506 C C . GLN A 1 65 ? 0.485 10.785 19.469 1.00 97.19 65 GLN A C 1
ATOM 508 O O . GLN A 1 65 ? 0.971 11.110 20.553 1.00 97.19 65 GLN A O 1
ATOM 513 N N . SER A 1 66 ? -0.106 11.669 18.654 1.00 96.88 66 SER A N 1
ATOM 514 C CA . SER A 1 66 ? -0.351 13.076 18.981 1.00 96.88 66 SER A CA 1
ATOM 515 C C . SER A 1 66 ? -1.814 13.307 19.385 1.00 96.88 66 SER A C 1
ATOM 517 O O . SER A 1 66 ? -2.159 13.151 20.555 1.00 96.88 66 SER A O 1
ATOM 519 N N . SER A 1 67 ? -2.695 13.677 18.453 1.00 97.19 67 SER A N 1
ATOM 520 C CA . SER A 1 67 ? -4.098 14.011 18.717 1.00 97.19 67 SER A CA 1
ATOM 521 C C . SER A 1 67 ? -5.029 13.213 17.797 1.00 97.19 67 SER A C 1
ATOM 523 O O . SER A 1 67 ? -5.523 13.772 16.820 1.00 97.19 67 SER A O 1
ATOM 525 N N . PRO A 1 68 ? -5.351 11.939 18.111 1.00 97.44 68 PRO A N 1
ATOM 526 C CA . PRO A 1 68 ? -6.159 11.065 17.249 1.00 97.44 68 PRO A CA 1
ATOM 527 C C . PRO A 1 68 ? -7.446 11.688 16.703 1.00 97.44 68 PRO A C 1
ATOM 529 O O . PRO A 1 68 ? -7.763 11.524 15.533 1.00 97.44 68 PRO A O 1
ATOM 532 N N . SER A 1 69 ? -8.165 12.461 17.520 1.00 97.12 69 SER A N 1
ATOM 533 C CA . SER A 1 69 ? -9.420 13.119 17.114 1.00 97.12 69 SER A CA 1
ATOM 534 C C . SER A 1 69 ? -9.257 14.307 16.152 1.00 97.12 69 SER A C 1
ATOM 536 O O . SER A 1 69 ? -10.256 14.819 15.657 1.00 97.12 69 SER A O 1
ATOM 538 N N . GLN A 1 70 ? -8.036 14.805 15.945 1.00 97.69 70 GLN A N 1
ATOM 539 C CA . GLN A 1 70 ? -7.735 15.966 15.093 1.00 97.69 70 GLN A CA 1
ATOM 540 C C . GLN A 1 70 ? -6.798 15.607 13.936 1.00 97.69 70 GLN A C 1
ATOM 542 O O . GLN A 1 70 ? -6.870 16.219 12.873 1.00 97.69 70 GLN A O 1
ATOM 547 N N . ASP A 1 71 ? -5.926 14.627 14.145 1.00 98.62 71 ASP A N 1
ATOM 548 C CA . ASP A 1 71 ? -4.922 14.217 13.176 1.00 98.62 71 ASP A CA 1
ATOM 549 C C . ASP A 1 71 ? -5.559 13.471 11.994 1.00 98.62 71 ASP A C 1
ATOM 551 O O . ASP A 1 71 ? -6.535 12.743 12.182 1.00 98.62 71 ASP A O 1
ATOM 555 N N . PRO A 1 72 ? -5.037 13.600 10.764 1.00 98.81 72 PRO A N 1
ATOM 556 C CA . PRO A 1 72 ? -5.629 12.937 9.608 1.00 98.81 72 PRO A CA 1
ATOM 557 C C . PRO A 1 72 ? -5.737 11.413 9.758 1.00 98.81 72 PRO A C 1
ATOM 559 O O . PRO A 1 72 ? -4.910 10.769 10.406 1.00 98.81 72 PRO A O 1
ATOM 562 N N . LEU A 1 73 ? -6.761 10.838 9.132 1.00 98.88 73 LEU A N 1
ATOM 563 C CA . LEU A 1 73 ? -6.919 9.403 8.933 1.00 98.88 73 LEU A CA 1
ATOM 564 C C . LEU A 1 73 ? -6.321 9.022 7.579 1.00 98.88 73 LEU A C 1
ATOM 566 O O . LEU A 1 73 ? -6.633 9.631 6.556 1.00 98.88 73 LEU A O 1
ATOM 570 N N . MET A 1 74 ? -5.486 7.993 7.557 1.00 98.88 74 MET A N 1
ATOM 571 C CA . MET A 1 74 ? -4.874 7.483 6.341 1.00 98.88 74 MET A CA 1
ATOM 572 C C . MET A 1 74 ? -5.122 5.987 6.207 1.00 98.88 74 MET A C 1
ATOM 574 O O . MET A 1 74 ? -4.719 5.210 7.068 1.00 98.88 74 MET A O 1
ATOM 578 N N . LEU A 1 75 ? -5.746 5.581 5.102 1.00 98.81 75 LEU A N 1
ATOM 579 C CA . LEU A 1 75 ? -5.789 4.178 4.694 1.00 98.81 75 LEU A CA 1
ATOM 580 C C . LEU A 1 75 ? -4.566 3.880 3.825 1.00 98.81 75 LEU A C 1
ATOM 582 O O . LEU A 1 75 ? -4.346 4.576 2.839 1.00 98.81 75 LEU A O 1
ATOM 586 N N . TYR A 1 76 ? -3.776 2.875 4.190 1.00 98.56 76 TYR A N 1
ATOM 587 C CA . TYR A 1 76 ? -2.526 2.502 3.537 1.00 98.56 76 TYR A CA 1
ATOM 588 C C . TYR A 1 76 ? -2.614 1.088 2.951 1.00 98.56 76 TYR A C 1
ATOM 590 O O . TYR A 1 76 ? -2.985 0.144 3.653 1.00 98.56 76 TYR A O 1
ATOM 598 N N . ILE A 1 77 ? -2.236 0.949 1.677 1.00 96.75 77 ILE A N 1
ATOM 599 C CA . ILE A 1 77 ? -2.272 -0.313 0.925 1.00 96.75 77 ILE A CA 1
ATOM 600 C C . ILE A 1 77 ? -0.881 -0.623 0.363 1.00 96.75 77 ILE A C 1
ATOM 602 O O . ILE A 1 77 ? -0.378 0.092 -0.515 1.00 96.75 77 ILE A O 1
ATOM 606 N N . ALA A 1 78 ? -0.264 -1.704 0.836 1.00 94.31 78 ALA A N 1
ATOM 607 C CA . ALA A 1 78 ? 0.969 -2.232 0.258 1.00 94.31 78 ALA A CA 1
ATOM 608 C C . ALA A 1 78 ? 0.762 -2.756 -1.177 1.00 94.31 78 ALA A C 1
ATOM 610 O O . ALA A 1 78 ? -0.349 -3.084 -1.579 1.00 94.31 78 ALA A O 1
ATOM 611 N N . GLY A 1 79 ? 1.843 -2.797 -1.962 1.00 89.75 79 GLY A N 1
ATOM 612 C CA . GLY A 1 79 ? 1.800 -3.174 -3.378 1.00 89.75 79 GLY A CA 1
ATOM 613 C C . GLY A 1 79 ? 1.842 -4.686 -3.636 1.00 89.75 79 GLY A C 1
ATOM 614 O O . GLY A 1 79 ? 1.074 -5.466 -3.078 1.00 89.75 79 GLY A O 1
ATOM 615 N N . GLY A 1 80 ? 2.742 -5.111 -4.528 1.00 86.88 80 GLY A N 1
ATOM 616 C CA . GLY A 1 80 ? 2.878 -6.501 -4.970 1.00 86.88 80 GLY A CA 1
ATOM 617 C C . GLY A 1 80 ? 2.508 -6.662 -6.445 1.00 86.88 80 GLY A C 1
ATOM 618 O O . GLY A 1 80 ? 3.388 -6.440 -7.280 1.00 86.88 80 GLY A O 1
ATOM 619 N N . PRO A 1 81 ? 1.255 -7.005 -6.806 1.00 83.00 81 PRO A N 1
ATOM 620 C CA . PRO A 1 81 ? 0.043 -7.116 -5.976 1.00 83.00 81 PRO A CA 1
ATOM 621 C C . PRO A 1 81 ? 0.087 -8.257 -4.949 1.00 83.00 81 PRO A C 1
ATOM 623 O O . PRO A 1 81 ? 0.743 -9.271 -5.176 1.00 83.00 81 PRO A O 1
ATOM 626 N N . GLY A 1 82 ? -0.630 -8.100 -3.832 1.00 85.62 82 GLY A N 1
ATOM 627 C CA . GLY A 1 82 ? -0.798 -9.158 -2.828 1.00 85.62 82 GLY A CA 1
ATOM 628 C C . GLY A 1 82 ? 0.169 -9.108 -1.639 1.00 85.62 82 GLY A C 1
ATOM 629 O O . GLY A 1 82 ? 0.148 -10.006 -0.797 1.00 85.62 82 GLY A O 1
ATOM 630 N N . CYS A 1 83 ? 1.031 -8.090 -1.544 1.00 89.12 83 CYS A N 1
ATOM 631 C CA . CYS A 1 83 ? 1.913 -7.931 -0.389 1.00 89.12 83 CYS A CA 1
ATOM 632 C C . CYS A 1 83 ? 1.119 -7.427 0.823 1.00 89.12 83 CYS A C 1
ATOM 634 O O . CYS A 1 83 ? 0.345 -6.482 0.711 1.00 89.12 83 CYS A O 1
ATOM 636 N N . SER A 1 84 ? 1.336 -8.025 1.998 1.00 94.00 84 SER A N 1
ATOM 637 C CA . SER A 1 84 ? 0.660 -7.591 3.227 1.00 94.00 84 SER A CA 1
ATOM 638 C C . SER A 1 84 ? 1.117 -6.205 3.674 1.00 94.00 84 SER A C 1
ATOM 640 O O . SER A 1 84 ? 2.317 -5.917 3.734 1.00 94.00 84 SER A O 1
ATOM 642 N N . SER A 1 85 ? 0.155 -5.384 4.098 1.00 95.69 85 SER A N 1
ATOM 643 C CA . SER A 1 85 ? 0.422 -4.072 4.698 1.00 95.69 85 SER A CA 1
ATOM 644 C C . SER A 1 85 ? 1.061 -4.180 6.089 1.00 95.69 85 SER A C 1
ATOM 646 O O . SER A 1 85 ? 1.573 -3.187 6.608 1.00 95.69 85 SER A O 1
ATOM 648 N N . LEU A 1 86 ? 1.130 -5.386 6.674 1.00 95.25 86 LEU A N 1
ATOM 649 C CA . LEU A 1 86 ? 1.964 -5.650 7.849 1.00 95.25 86 LEU A CA 1
ATOM 650 C C . LEU A 1 86 ? 3.445 -5.361 7.572 1.00 95.25 86 LEU A C 1
ATOM 652 O O . LEU A 1 86 ? 4.153 -4.903 8.467 1.00 95.25 86 LEU A O 1
ATOM 656 N N . GLY A 1 87 ? 3.911 -5.600 6.340 1.00 91.81 87 GLY A N 1
ATOM 657 C CA . GLY A 1 87 ? 5.268 -5.243 5.937 1.00 91.81 87 GLY A CA 1
ATOM 658 C C . GLY A 1 87 ? 5.514 -3.747 6.094 1.00 91.81 87 GLY A C 1
ATOM 659 O O . GLY A 1 87 ? 6.462 -3.350 6.764 1.00 91.81 87 GLY A O 1
ATOM 660 N N . SER A 1 88 ? 4.599 -2.918 5.596 1.00 93.44 88 SER A N 1
ATOM 661 C CA . SER A 1 88 ? 4.667 -1.463 5.756 1.00 93.44 88 SER A CA 1
ATOM 662 C C . SER A 1 88 ? 4.629 -1.027 7.221 1.00 93.44 88 SER A C 1
ATOM 664 O O . SER A 1 88 ? 5.410 -0.163 7.628 1.00 93.44 88 SER A O 1
ATOM 666 N N . LEU A 1 89 ? 3.797 -1.676 8.043 1.00 96.00 89 LEU A N 1
ATOM 667 C CA . LEU A 1 89 ? 3.739 -1.428 9.485 1.00 96.00 89 LEU A CA 1
ATOM 668 C C . LEU A 1 89 ? 5.075 -1.750 10.179 1.00 96.00 89 LEU A C 1
ATOM 670 O O . LEU A 1 89 ? 5.513 -0.967 11.015 1.00 96.00 89 LEU A O 1
ATOM 674 N N . LEU A 1 90 ? 5.723 -2.871 9.842 1.00 93.44 90 LEU A N 1
ATOM 675 C CA . LEU A 1 90 ? 6.920 -3.380 10.535 1.00 93.44 90 LEU A CA 1
ATOM 676 C C . LEU A 1 90 ? 8.263 -2.985 9.902 1.00 93.44 90 LEU A C 1
ATOM 678 O O . LEU A 1 90 ? 9.315 -3.298 10.466 1.00 93.44 90 LEU A O 1
ATOM 682 N N . TYR A 1 91 ? 8.263 -2.385 8.717 1.00 87.25 91 TYR A N 1
ATOM 683 C CA . TYR A 1 91 ? 9.493 -2.097 7.975 1.00 87.25 91 TYR A CA 1
ATOM 684 C C . TYR A 1 91 ? 9.546 -0.683 7.400 1.00 87.25 91 TYR A C 1
ATOM 686 O O . TYR A 1 91 ? 10.635 -0.128 7.293 1.00 87.25 91 TYR A O 1
ATOM 694 N N . GLU A 1 92 ? 8.405 -0.081 7.059 1.00 90.69 92 GLU A N 1
ATOM 695 C CA . GLU A 1 92 ? 8.396 1.192 6.336 1.00 90.69 92 GLU A CA 1
ATOM 696 C C . GLU A 1 92 ? 8.055 2.368 7.252 1.00 90.69 92 GLU A C 1
ATOM 698 O O . GLU A 1 92 ? 8.895 3.234 7.482 1.00 90.69 92 GLU A O 1
ATOM 703 N N . ASN A 1 93 ? 6.826 2.429 7.769 1.00 95.00 93 ASN A N 1
ATOM 704 C CA . ASN A 1 93 ? 6.291 3.670 8.342 1.00 95.00 93 ASN A CA 1
ATOM 705 C C . ASN A 1 93 ? 5.456 3.499 9.623 1.00 95.00 93 ASN A C 1
ATOM 707 O O . ASN A 1 93 ? 4.924 4.488 10.135 1.00 95.00 93 ASN A O 1
ATOM 711 N N . GLY A 1 94 ? 5.343 2.283 10.160 1.00 97.12 94 GLY A N 1
ATOM 712 C CA . GLY A 1 94 ? 4.633 2.044 11.414 1.00 97.12 94 GLY A CA 1
ATOM 713 C C . GLY A 1 94 ? 5.441 2.395 12.674 1.00 97.12 94 GLY A C 1
ATOM 714 O O . GLY A 1 94 ? 6.615 2.768 12.608 1.00 97.12 94 GLY A O 1
ATOM 715 N N . PRO A 1 95 ? 4.814 2.287 13.862 1.00 97.19 95 PRO A N 1
ATOM 716 C CA . PRO A 1 95 ? 5.408 2.669 15.150 1.00 97.19 95 PRO A CA 1
ATOM 717 C C . PRO A 1 95 ? 6.465 1.688 15.661 1.00 97.19 95 PRO A C 1
ATOM 719 O O . PRO A 1 95 ? 7.151 1.984 16.640 1.00 97.19 95 PRO A O 1
ATOM 722 N N . ILE A 1 96 ? 6.587 0.520 15.034 1.00 95.44 96 ILE A N 1
ATOM 723 C CA . ILE A 1 96 ? 7.485 -0.553 15.444 1.00 95.44 96 ILE A CA 1
ATOM 724 C C . ILE A 1 96 ? 8.158 -1.179 14.232 1.00 95.44 96 ILE A C 1
ATOM 726 O O . ILE A 1 96 ? 7.596 -1.186 13.145 1.00 95.44 96 ILE A O 1
ATOM 730 N N . TYR A 1 97 ? 9.337 -1.750 14.437 1.00 92.00 97 TYR A N 1
ATOM 731 C CA . TYR A 1 97 ? 10.008 -2.563 13.433 1.00 92.00 97 TYR A CA 1
ATOM 732 C C . TYR A 1 97 ? 10.594 -3.830 14.044 1.00 92.00 97 TYR A C 1
ATOM 734 O O . TYR A 1 97 ? 10.955 -3.866 15.225 1.00 92.00 97 TYR A O 1
ATOM 742 N N . LEU A 1 98 ? 10.696 -4.883 13.237 1.00 88.06 98 LEU A N 1
ATOM 743 C CA . LEU A 1 98 ? 11.367 -6.119 13.635 1.00 88.06 98 LEU A CA 1
ATOM 744 C C . LEU A 1 98 ? 12.886 -5.939 13.563 1.00 88.06 98 LEU A C 1
ATOM 746 O O . LEU A 1 98 ? 13.442 -5.464 12.575 1.00 88.06 98 LEU A O 1
ATOM 750 N N . ASN A 1 99 ? 13.584 -6.358 14.613 1.00 81.19 99 ASN A N 1
ATOM 751 C CA . ASN A 1 99 ? 15.034 -6.437 14.610 1.00 81.19 99 ASN A CA 1
ATOM 752 C C . ASN A 1 99 ? 15.477 -7.744 13.947 1.00 81.19 99 ASN A C 1
ATOM 754 O O . ASN A 1 99 ? 15.470 -8.824 14.540 1.00 81.19 99 ASN A O 1
ATOM 758 N N . TYR A 1 100 ? 15.891 -7.614 12.697 1.00 70.44 100 TYR A N 1
ATOM 759 C CA . TYR A 1 100 ? 16.256 -8.722 11.829 1.00 70.44 100 TYR A CA 1
ATOM 760 C C . TYR A 1 100 ? 17.685 -9.255 12.052 1.00 70.44 100 TYR A C 1
ATOM 762 O O . TYR A 1 100 ? 18.024 -10.329 11.556 1.00 70.44 100 TYR A O 1
ATOM 770 N N . GLN A 1 101 ? 18.537 -8.553 12.813 1.00 60.06 101 GLN A N 1
ATOM 771 C CA . GLN A 1 101 ? 19.976 -8.859 12.873 1.00 60.06 101 GLN A CA 1
ATOM 772 C C . GLN A 1 101 ? 20.324 -10.184 13.585 1.00 60.06 101 GLN A C 1
ATOM 774 O O . GLN A 1 101 ? 21.432 -10.692 13.401 1.00 60.06 101 GLN A O 1
ATOM 779 N N . TYR A 1 102 ? 19.390 -10.780 14.339 1.00 53.25 102 TYR A N 1
ATOM 780 C CA . TYR A 1 102 ? 19.623 -11.995 15.133 1.00 53.25 102 TYR A CA 1
ATOM 781 C C . TYR A 1 102 ? 18.411 -12.941 15.139 1.00 53.25 102 TYR A C 1
ATOM 783 O O . TYR A 1 102 ? 17.776 -13.151 16.171 1.00 53.25 102 TYR A O 1
ATOM 791 N N . TYR A 1 103 ? 18.075 -13.543 13.993 1.00 54.88 103 TYR A N 1
ATOM 792 C CA . TYR A 1 103 ? 17.122 -14.658 13.987 1.00 54.88 103 TYR A CA 1
ATOM 793 C C . TYR A 1 103 ? 17.840 -15.977 14.306 1.00 54.88 103 TYR A C 1
ATOM 795 O O . TYR A 1 103 ? 18.286 -16.697 13.419 1.00 54.88 103 TYR A O 1
ATOM 803 N N . GLU A 1 104 ? 17.931 -16.325 15.591 1.00 55.94 104 GLU A N 1
ATOM 804 C CA . GLU A 1 104 ? 18.433 -17.632 16.056 1.00 55.94 104 GLU A CA 1
ATOM 805 C C . GLU A 1 104 ? 17.281 -18.640 16.272 1.00 55.94 104 GLU A C 1
ATOM 807 O O . GLU A 1 104 ? 17.344 -19.551 17.095 1.00 55.94 104 GLU A O 1
ATOM 812 N N . GLY A 1 105 ? 16.181 -18.488 15.523 1.00 54.34 105 GLY A N 1
ATOM 813 C CA . GLY A 1 105 ? 14.934 -19.258 15.651 1.00 54.34 105 GLY A CA 1
ATOM 814 C C . GLY A 1 105 ? 14.211 -19.103 16.989 1.00 54.34 105 GLY A C 1
ATOM 815 O O . GLY A 1 105 ? 13.639 -20.060 17.511 1.00 54.34 105 GLY A O 1
ATOM 816 N N . VAL A 1 106 ? 14.244 -17.879 17.503 1.00 63.91 106 VAL A N 1
ATOM 817 C CA . VAL A 1 106 ? 13.296 -17.329 18.475 1.00 63.91 106 VAL A CA 1
ATOM 818 C C . VAL A 1 106 ? 12.519 -16.223 17.749 1.00 63.91 106 VAL A C 1
ATOM 820 O O . VAL A 1 106 ? 13.021 -15.676 16.766 1.00 63.91 106 VAL A O 1
ATOM 823 N N . VAL A 1 107 ? 11.298 -15.914 18.193 1.00 69.12 107 VAL A N 1
ATOM 824 C CA . VAL A 1 107 ? 10.507 -14.776 17.689 1.00 69.12 107 VAL A CA 1
ATOM 825 C C . VAL A 1 107 ? 11.388 -13.511 17.673 1.00 69.12 107 VAL A C 1
ATOM 827 O O . VAL A 1 107 ? 11.934 -13.173 18.729 1.00 69.12 107 VAL A O 1
ATOM 830 N N . PRO A 1 108 ? 11.580 -12.836 16.518 1.00 77.75 108 PRO A N 1
ATOM 831 C CA . PRO A 1 108 ? 12.427 -11.647 16.456 1.00 77.75 108 PRO A CA 1
ATOM 832 C C . PRO A 1 108 ? 11.922 -10.548 17.399 1.00 77.75 108 PRO A C 1
ATOM 834 O O . PRO A 1 108 ? 10.718 -10.418 17.624 1.00 77.75 108 PRO A O 1
ATOM 837 N N . SER A 1 109 ? 12.837 -9.750 17.957 1.00 85.81 109 SER A N 1
ATOM 838 C CA . SER A 1 109 ? 12.449 -8.642 18.833 1.00 85.81 109 SER A CA 1
ATOM 839 C C . SER A 1 109 ? 11.836 -7.493 18.032 1.00 85.81 109 SER A C 1
ATOM 841 O O . SER A 1 109 ? 12.251 -7.230 16.906 1.00 85.81 109 SER A O 1
ATOM 843 N N . LEU A 1 110 ? 10.894 -6.776 18.634 1.00 91.38 110 LEU A N 1
ATOM 844 C CA . LEU A 1 110 ? 10.273 -5.572 18.097 1.00 91.38 110 LEU A CA 1
ATOM 845 C C . LEU A 1 110 ? 10.794 -4.345 18.842 1.00 91.38 110 LEU A C 1
ATOM 847 O O . LEU A 1 110 ? 10.815 -4.320 20.075 1.00 91.38 110 LEU A O 1
ATOM 851 N N . ASN A 1 111 ? 11.158 -3.316 18.087 1.00 92.44 111 ASN A N 1
ATOM 852 C CA . ASN A 1 111 ? 11.654 -2.045 18.601 1.00 92.44 111 ASN A CA 1
ATOM 853 C C . ASN A 1 111 ? 10.745 -0.897 18.146 1.00 92.44 111 ASN A C 1
ATOM 855 O O . ASN A 1 111 ? 10.080 -1.014 17.124 1.00 92.44 111 ASN A O 1
ATOM 859 N N . MET A 1 112 ? 10.745 0.223 18.874 1.00 95.06 112 MET A N 1
ATOM 860 C CA . MET A 1 112 ? 10.023 1.441 18.477 1.00 95.06 112 MET A CA 1
ATOM 861 C C . MET A 1 112 ? 10.704 2.147 17.302 1.00 95.06 112 MET A C 1
ATOM 863 O O . MET A 1 112 ? 11.928 2.289 17.295 1.00 95.06 112 MET A O 1
ATOM 867 N N . SER A 1 113 ? 9.904 2.658 16.367 1.00 94.25 113 SER A N 1
ATOM 868 C CA . SER A 1 113 ? 10.348 3.531 15.278 1.00 94.25 113 SER A CA 1
ATOM 869 C C . SER A 1 113 ? 10.226 5.006 15.671 1.00 94.25 113 SER A C 1
ATOM 871 O O . SER A 1 113 ? 9.166 5.460 16.105 1.00 94.25 113 SER A O 1
ATOM 873 N N . ALA A 1 114 ? 11.313 5.763 15.508 1.00 93.06 114 ALA A N 1
ATOM 874 C CA . ALA A 1 114 ? 11.343 7.205 15.765 1.00 93.06 114 ALA A CA 1
ATOM 875 C C . ALA A 1 114 ? 10.835 8.046 14.582 1.00 93.06 114 ALA A C 1
ATOM 877 O O . ALA A 1 114 ? 10.615 9.237 14.761 1.00 93.06 114 ALA A O 1
ATOM 878 N N . ASP A 1 115 ? 10.616 7.432 13.418 1.00 93.19 115 ASP A N 1
ATOM 879 C CA . ASP A 1 115 ? 10.180 8.101 12.182 1.00 93.19 115 ASP A CA 1
ATOM 880 C C . ASP A 1 115 ? 8.788 7.611 11.735 1.00 93.19 115 ASP A C 1
ATOM 882 O O . ASP A 1 115 ? 8.403 7.708 10.570 1.00 93.19 115 ASP A O 1
ATOM 886 N N . ALA A 1 116 ? 8.028 7.044 12.675 1.00 97.12 116 ALA A N 1
ATOM 887 C CA . ALA A 1 116 ? 6.705 6.499 12.423 1.00 97.12 116 ALA A CA 1
ATOM 888 C C . ALA A 1 116 ? 5.730 7.581 11.946 1.00 97.12 116 ALA A C 1
ATOM 890 O O . ALA A 1 116 ? 5.577 8.628 12.579 1.00 97.12 116 ALA A O 1
ATOM 891 N N . TRP A 1 117 ? 4.981 7.288 10.887 1.00 97.94 117 TRP A N 1
ATOM 892 C CA . TRP A 1 117 ? 3.939 8.185 10.376 1.00 97.94 117 TRP A CA 1
ATOM 893 C C . TRP A 1 117 ? 2.819 8.400 11.395 1.00 97.94 117 TRP A C 1
ATOM 895 O O . TRP A 1 117 ? 2.207 9.465 11.450 1.00 97.94 117 TRP A O 1
ATOM 905 N N . THR A 1 118 ? 2.628 7.428 12.286 1.00 97.81 118 THR A N 1
ATOM 906 C CA . THR A 1 118 ? 1.678 7.500 13.396 1.00 97.81 118 THR A CA 1
ATOM 907 C C . THR A 1 118 ? 2.046 8.539 14.454 1.00 97.81 118 THR A C 1
ATOM 909 O O . THR A 1 118 ? 1.316 8.694 15.420 1.00 97.81 118 THR A O 1
ATOM 912 N N . GLN A 1 119 ? 3.146 9.286 14.312 1.00 97.38 119 GLN A N 1
ATOM 913 C CA . GLN A 1 119 ? 3.405 10.461 15.153 1.00 97.38 119 GLN A CA 1
ATOM 914 C C . GLN A 1 119 ? 2.412 11.607 14.922 1.00 97.38 119 GLN A C 1
ATOM 916 O O . GLN A 1 119 ? 2.257 12.454 15.800 1.00 97.38 119 GLN A O 1
ATOM 921 N N . GLY A 1 120 ? 1.741 11.640 13.769 1.00 97.69 120 GLY A N 1
ATOM 922 C CA . GLY A 1 120 ? 0.739 12.660 13.453 1.00 97.69 120 GLY A CA 1
ATOM 923 C C . GLY A 1 120 ? -0.365 12.182 12.515 1.00 97.69 120 GLY A C 1
ATOM 924 O O . GLY A 1 120 ? -1.028 13.013 11.903 1.00 97.69 120 GLY A O 1
ATOM 925 N N . LEU A 1 121 ? -0.535 10.866 12.358 1.00 98.50 121 LEU A N 1
ATOM 926 C CA . LEU A 1 121 ? -1.555 10.251 11.510 1.00 98.50 121 LEU A CA 1
ATOM 927 C C . LEU A 1 121 ? -2.206 9.077 12.236 1.00 98.50 121 LEU A C 1
ATOM 929 O O . LEU A 1 121 ? -1.533 8.283 12.890 1.00 98.50 121 LEU A O 1
ATOM 933 N N . ASN A 1 122 ? -3.513 8.931 12.063 1.00 98.81 122 ASN A N 1
ATOM 934 C CA . ASN A 1 122 ? -4.213 7.690 12.355 1.00 98.81 122 ASN A CA 1
ATOM 935 C C . ASN A 1 122 ? -4.078 6.789 11.126 1.00 98.81 122 ASN A C 1
ATOM 937 O O . ASN A 1 122 ? -4.523 7.163 10.043 1.00 98.81 122 ASN A O 1
ATOM 941 N N . MET A 1 123 ? -3.445 5.629 11.263 1.00 98.75 123 MET A N 1
ATOM 942 C CA . MET A 1 123 ? -3.072 4.781 10.129 1.00 98.75 123 MET A CA 1
ATOM 943 C C . MET A 1 123 ? -3.891 3.492 10.125 1.00 98.75 123 MET A C 1
ATOM 945 O O . MET A 1 123 ? -3.805 2.711 11.070 1.00 98.75 123 MET A O 1
ATOM 949 N N . ILE A 1 124 ? -4.644 3.240 9.054 1.00 98.88 124 ILE A N 1
ATOM 950 C CA . ILE A 1 124 ? -5.285 1.952 8.765 1.00 98.88 124 ILE A CA 1
ATOM 951 C C . ILE A 1 124 ? -4.443 1.235 7.710 1.00 98.88 124 ILE A C 1
ATOM 953 O O . ILE A 1 124 ? -4.493 1.576 6.533 1.00 98.88 124 ILE A O 1
ATOM 957 N N . TYR A 1 125 ? -3.696 0.217 8.115 1.00 98.75 125 TYR A N 1
ATOM 958 C CA . TYR A 1 125 ? -3.025 -0.710 7.210 1.00 98.75 125 TYR A CA 1
ATOM 959 C C . TYR A 1 125 ? -3.999 -1.828 6.864 1.00 98.75 125 TYR A C 1
ATOM 961 O O . TYR A 1 125 ? -4.405 -2.574 7.756 1.00 98.75 125 TYR A O 1
ATOM 969 N N . VAL A 1 126 ? -4.386 -1.953 5.597 1.00 98.38 126 VAL A N 1
ATOM 970 C CA . VAL A 1 126 ? -5.338 -2.985 5.162 1.00 98.38 126 VAL A CA 1
ATOM 971 C C . VAL A 1 126 ? -4.647 -4.019 4.286 1.00 98.38 126 VAL A C 1
ATOM 973 O O . VAL A 1 126 ? -3.875 -3.681 3.388 1.00 98.38 126 VAL A O 1
ATOM 976 N N . ASP A 1 127 ? -4.917 -5.290 4.553 1.00 97.56 127 ASP A N 1
ATOM 977 C CA . ASP A 1 127 ? -4.498 -6.388 3.695 1.00 97.56 127 ASP A CA 1
ATOM 978 C C . ASP A 1 127 ? -5.501 -6.521 2.540 1.00 97.56 127 ASP A C 1
ATOM 980 O O . ASP A 1 127 ? -6.510 -7.216 2.647 1.00 97.56 127 ASP A O 1
ATOM 984 N N . ALA A 1 128 ? -5.241 -5.824 1.438 1.00 95.94 128 ALA A N 1
ATOM 985 C CA . ALA A 1 128 ? -6.041 -5.875 0.216 1.00 95.94 128 ALA A CA 1
ATOM 986 C C . ALA A 1 128 ? -5.129 -6.169 -0.993 1.00 95.94 128 ALA A C 1
ATOM 988 O O . ALA A 1 128 ? -3.971 -5.744 -0.981 1.00 95.94 128 ALA A O 1
ATOM 989 N N . PRO A 1 129 ? -5.588 -6.894 -2.030 1.00 96.31 129 PRO A N 1
ATOM 990 C CA . PRO A 1 129 ? -6.890 -7.557 -2.155 1.00 96.31 129 PRO A CA 1
ATOM 991 C C . PRO A 1 129 ? -7.072 -8.755 -1.206 1.00 96.31 129 PRO A C 1
ATOM 993 O O . PRO A 1 129 ? -6.198 -9.118 -0.426 1.00 96.31 129 PRO A O 1
ATOM 996 N N . VAL A 1 130 ? -8.238 -9.394 -1.266 1.00 95.12 130 VAL A N 1
ATOM 997 C CA . VAL A 1 130 ? -8.488 -10.682 -0.604 1.00 95.12 130 VAL A CA 1
ATOM 998 C C . VAL A 1 130 ? -7.416 -11.730 -0.936 1.00 95.12 130 VAL A C 1
ATOM 1000 O O . VAL A 1 130 ? -7.011 -11.886 -2.085 1.00 95.12 130 VAL A O 1
ATOM 1003 N N . GLY A 1 131 ? -6.959 -12.467 0.081 1.00 92.88 131 GLY A N 1
ATOM 1004 C CA . GLY A 1 131 ? -5.819 -13.385 -0.019 1.00 92.88 131 GLY A CA 1
ATOM 1005 C C . GLY A 1 131 ? -4.476 -12.754 0.349 1.00 92.88 131 GLY A C 1
ATOM 1006 O O . GLY A 1 131 ? -3.529 -13.487 0.615 1.00 92.88 131 GLY A O 1
ATOM 1007 N N . THR A 1 132 ? -4.401 -11.425 0.438 1.00 94.12 132 THR A N 1
ATOM 1008 C CA . THR A 1 132 ? -3.259 -10.722 1.029 1.00 94.12 132 THR A CA 1
ATOM 1009 C C . THR A 1 132 ? -3.209 -10.956 2.538 1.00 94.12 132 THR A C 1
ATOM 1011 O O . THR A 1 132 ? -4.225 -10.829 3.220 1.00 94.12 132 THR A O 1
ATOM 1014 N N . GLY A 1 133 ? -2.020 -11.244 3.075 1.00 93.19 133 GLY A N 1
ATOM 1015 C CA . GLY A 1 133 ? -1.769 -11.324 4.518 1.00 93.19 133 GLY A CA 1
ATOM 1016 C C . GLY A 1 133 ? -2.762 -12.219 5.264 1.00 93.19 133 GLY A C 1
ATOM 1017 O O . GLY A 1 133 ? -2.769 -13.434 5.071 1.00 93.19 133 GLY A O 1
ATOM 1018 N N . PHE A 1 134 ? -3.584 -11.634 6.140 1.00 95.69 134 PHE A N 1
ATOM 1019 C CA . PHE A 1 134 ? -4.612 -12.382 6.878 1.00 95.69 134 PHE A CA 1
ATOM 1020 C C . PHE A 1 134 ? -6.027 -12.275 6.296 1.00 95.69 134 PHE A C 1
ATOM 1022 O O . PHE A 1 134 ? -6.944 -12.895 6.847 1.00 95.69 134 PHE A O 1
ATOM 1029 N N . SER A 1 135 ? -6.216 -11.537 5.201 1.00 96.06 135 SER A N 1
ATOM 1030 C CA . SER A 1 135 ? -7.493 -11.425 4.492 1.00 96.06 135 SER A CA 1
ATOM 1031 C C . SER A 1 135 ? -7.842 -12.706 3.747 1.00 96.06 135 SER A C 1
ATOM 1033 O O . SER A 1 135 ? -6.994 -13.341 3.121 1.00 96.06 135 SER A O 1
ATOM 1035 N N . TYR A 1 136 ? -9.115 -13.094 3.765 1.00 95.00 136 TYR A N 1
ATOM 1036 C CA . TYR A 1 136 ? -9.550 -14.365 3.184 1.00 95.00 136 TYR A CA 1
ATOM 1037 C C . TYR A 1 136 ? -10.976 -14.300 2.642 1.00 95.00 136 TYR A C 1
ATOM 1039 O O . TYR A 1 136 ? -11.741 -13.402 2.986 1.00 95.00 136 TYR A O 1
ATOM 1047 N N . SER A 1 137 ? -11.349 -15.285 1.822 1.00 93.75 137 SER A N 1
ATOM 1048 C CA . SER A 1 137 ? -12.739 -15.503 1.426 1.00 93.75 137 SER A CA 1
ATOM 1049 C C . SER A 1 137 ? -13.264 -16.834 1.957 1.00 93.75 137 SER A C 1
ATOM 1051 O O . SER A 1 137 ? -12.557 -17.842 1.992 1.00 93.75 137 SER A O 1
ATOM 1053 N N . ASN A 1 138 ? -14.539 -16.856 2.341 1.00 91.44 138 ASN A N 1
ATOM 1054 C CA . ASN A 1 138 ? -15.269 -18.077 2.681 1.00 91.44 138 ASN A CA 1
ATOM 1055 C C . ASN A 1 138 ? -15.622 -18.923 1.444 1.00 91.44 138 ASN A C 1
ATOM 1057 O O . ASN A 1 138 ? -16.075 -20.061 1.589 1.00 91.44 138 ASN A O 1
ATOM 1061 N N . THR A 1 139 ? -15.432 -18.391 0.232 1.00 91.06 139 THR A N 1
ATOM 1062 C CA . THR A 1 139 ? -15.691 -19.096 -1.028 1.00 91.06 139 THR A CA 1
ATOM 1063 C C . THR A 1 139 ? -14.469 -19.038 -1.936 1.00 91.06 139 THR A C 1
ATOM 1065 O O . THR A 1 139 ? -13.700 -18.085 -1.903 1.00 91.06 139 THR A O 1
ATOM 1068 N N . SER A 1 140 ? -14.284 -20.042 -2.795 1.00 91.38 140 SER A N 1
ATOM 1069 C CA . SER A 1 140 ? -13.215 -19.995 -3.799 1.00 91.38 140 SER A CA 1
ATOM 1070 C C . SER A 1 140 ? -13.430 -18.877 -4.819 1.00 91.38 140 SER A C 1
ATOM 1072 O O . SER A 1 140 ? -12.461 -18.327 -5.323 1.00 91.38 140 SER A O 1
ATOM 1074 N N . GLN A 1 141 ? -14.691 -18.541 -5.121 1.00 90.69 141 GLN A N 1
ATOM 1075 C CA . GLN A 1 141 ? -15.015 -17.503 -6.095 1.00 90.69 141 GLN A CA 1
ATOM 1076 C C . GLN A 1 141 ? -14.588 -16.115 -5.610 1.00 90.69 141 GLN A C 1
ATOM 1078 O O . GLN A 1 141 ? -14.099 -15.324 -6.409 1.00 90.69 141 GLN A O 1
ATOM 1083 N N . GLY A 1 142 ? -14.703 -15.855 -4.306 1.00 90.94 142 GLY A N 1
ATOM 1084 C CA . GLY A 1 142 ? -14.325 -14.573 -3.721 1.00 90.94 142 GLY A CA 1
ATOM 1085 C C . GLY A 1 142 ? -12.825 -14.275 -3.748 1.00 90.94 142 GLY A C 1
ATOM 1086 O O . GLY A 1 142 ? -12.458 -13.179 -3.372 1.00 90.94 142 GLY A O 1
ATOM 1087 N N . TYR A 1 143 ? -11.962 -15.201 -4.187 1.00 92.50 143 TYR A N 1
ATOM 1088 C CA . TYR A 1 143 ? -10.535 -14.928 -4.425 1.00 92.50 143 TYR A CA 1
ATOM 1089 C C . TYR A 1 143 ? -10.232 -14.404 -5.839 1.00 92.50 143 TYR A C 1
ATOM 1091 O O . TYR A 1 143 ? -9.112 -13.971 -6.099 1.00 92.50 143 TYR A O 1
ATOM 1099 N N . TYR A 1 144 ? -11.191 -14.456 -6.767 1.00 92.44 144 TYR A N 1
ATOM 1100 C CA . TYR A 1 144 ? -11.011 -13.943 -8.125 1.00 92.44 144 TYR A CA 1
ATOM 1101 C C . TYR A 1 144 ? -11.482 -12.494 -8.189 1.00 92.44 144 TYR A C 1
ATOM 1103 O O . TYR A 1 144 ? -12.647 -12.231 -8.480 1.00 92.44 144 TYR A O 1
ATOM 1111 N N . VAL A 1 145 ? -10.564 -11.573 -7.908 1.00 92.88 145 VAL A N 1
ATOM 1112 C CA . VAL A 1 145 ? -10.807 -10.128 -7.935 1.00 92.88 145 VAL A CA 1
ATOM 1113 C C . VAL A 1 145 ? -9.872 -9.452 -8.932 1.00 92.88 145 VAL A C 1
ATOM 1115 O O . VAL A 1 145 ? -8.709 -9.838 -9.060 1.00 92.88 145 VAL A O 1
ATOM 1118 N N . ASP A 1 146 ? -10.392 -8.464 -9.653 1.00 95.94 146 ASP A N 1
ATOM 1119 C CA . ASP A 1 146 ? -9.596 -7.544 -10.463 1.00 95.94 146 ASP A CA 1
ATOM 1120 C C . ASP A 1 146 ? -9.389 -6.213 -9.718 1.00 95.94 146 ASP A C 1
ATOM 1122 O O . ASP 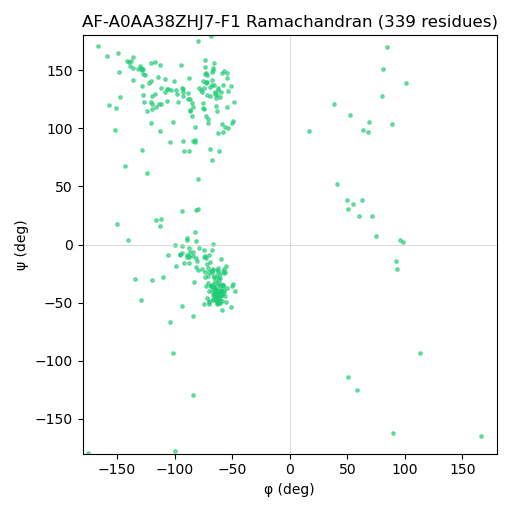A 1 146 ? -9.808 -6.056 -8.567 1.00 95.94 146 ASP A O 1
ATOM 1126 N N . ASP A 1 147 ? -8.717 -5.252 -10.353 1.00 97.00 147 ASP A N 1
ATOM 1127 C CA . ASP A 1 147 ? -8.416 -3.960 -9.729 1.00 97.00 147 ASP A CA 1
ATOM 1128 C C . ASP A 1 147 ? -9.676 -3.159 -9.373 1.00 97.00 147 ASP A C 1
ATOM 1130 O O . ASP A 1 147 ? -9.699 -2.475 -8.347 1.00 97.00 147 ASP A O 1
ATOM 1134 N N . ALA A 1 148 ? -10.731 -3.257 -10.190 1.00 97.69 148 ALA A N 1
ATOM 1135 C CA . ALA A 1 148 ? -11.982 -2.541 -9.964 1.00 97.69 148 ALA A CA 1
ATOM 1136 C C . ALA A 1 148 ? -12.750 -3.135 -8.784 1.00 97.69 148 ALA A C 1
ATOM 1138 O O . ALA A 1 148 ? -13.177 -2.401 -7.893 1.00 97.69 148 ALA A O 1
ATOM 1139 N N . GLU A 1 149 ? -12.854 -4.460 -8.737 1.00 96.50 149 GLU A N 1
ATOM 1140 C CA . GLU A 1 149 ? -13.479 -5.171 -7.628 1.00 96.50 149 GLU A CA 1
ATOM 1141 C C . GLU A 1 149 ? -12.698 -4.953 -6.322 1.00 96.50 149 GLU A C 1
ATOM 1143 O O . GLU A 1 149 ? -13.291 -4.655 -5.288 1.00 96.50 149 GLU A O 1
ATOM 1148 N N . ASN A 1 150 ? -11.362 -5.002 -6.361 1.00 96.94 150 ASN A N 1
ATOM 1149 C CA . ASN A 1 150 ? -10.521 -4.687 -5.203 1.00 96.94 150 ASN A CA 1
ATOM 1150 C C . ASN A 1 150 ? -10.748 -3.252 -4.692 1.00 96.94 150 ASN A C 1
ATOM 1152 O O . ASN A 1 150 ? -10.862 -3.026 -3.482 1.00 96.94 150 ASN A O 1
ATOM 1156 N N . ALA A 1 151 ? -10.835 -2.274 -5.599 1.00 98.25 151 ALA A N 1
ATOM 1157 C CA . ALA A 1 151 ? -11.107 -0.887 -5.236 1.00 98.25 151 ALA A CA 1
ATOM 1158 C C . ALA A 1 151 ? -12.498 -0.723 -4.598 1.00 98.25 151 ALA A C 1
ATOM 1160 O O . ALA A 1 151 ? -12.613 -0.096 -3.542 1.00 98.25 151 ALA A O 1
ATOM 1161 N N . ALA A 1 152 ? -13.529 -1.342 -5.179 1.00 98.00 152 ALA A N 1
ATOM 1162 C CA . ALA A 1 152 ? -14.892 -1.322 -4.652 1.00 98.00 152 ALA A CA 1
ATOM 1163 C C . ALA A 1 152 ? -14.985 -1.985 -3.265 1.00 98.00 152 ALA A C 1
ATOM 1165 O O . ALA A 1 152 ? -15.557 -1.409 -2.335 1.00 98.00 152 ALA A O 1
ATOM 1166 N N . GLN A 1 153 ? -14.355 -3.150 -3.088 1.00 97.94 153 GLN A N 1
ATOM 1167 C CA . GLN A 1 153 ? -14.284 -3.854 -1.806 1.00 97.94 153 GLN A CA 1
ATOM 1168 C C . GLN A 1 153 ? -13.535 -3.039 -0.746 1.00 97.94 153 GLN A C 1
ATOM 1170 O O . GLN A 1 153 ? -13.980 -2.948 0.398 1.00 97.94 153 GLN A O 1
ATOM 1175 N N . THR A 1 154 ? -12.428 -2.388 -1.109 1.00 98.38 154 THR A N 1
ATOM 1176 C CA . THR A 1 154 ? -11.667 -1.538 -0.177 1.00 98.38 154 THR A CA 1
ATOM 1177 C C . THR A 1 154 ? -12.443 -0.268 0.202 1.00 98.38 154 THR A C 1
ATOM 1179 O O . THR A 1 154 ? -12.406 0.177 1.353 1.00 98.38 154 THR A O 1
ATOM 1182 N N . TYR A 1 155 ? -13.204 0.303 -0.732 1.00 98.62 155 TYR A N 1
ATOM 1183 C CA . TYR A 1 155 ? -14.126 1.402 -0.448 1.00 98.62 155 TYR A CA 1
ATOM 1184 C C . TYR A 1 155 ? -15.256 0.977 0.508 1.00 98.62 155 TYR A C 1
ATOM 1186 O O . TYR A 1 155 ? -15.545 1.682 1.484 1.00 98.62 155 TYR A O 1
ATOM 1194 N N . GLU A 1 156 ? -15.866 -0.191 0.280 1.00 98.38 156 GLU A N 1
ATOM 1195 C CA . GLU A 1 156 ? -16.879 -0.758 1.177 1.00 98.38 156 GLU A CA 1
ATOM 1196 C C . GLU A 1 156 ? -16.306 -1.016 2.576 1.00 98.38 156 GLU A C 1
ATOM 1198 O O . GLU A 1 156 ? -16.930 -0.640 3.576 1.00 98.38 156 GLU A O 1
ATOM 1203 N N . PHE A 1 157 ? -15.098 -1.586 2.646 1.00 98.62 157 PHE A N 1
ATOM 1204 C CA . PHE A 1 157 ? -14.339 -1.768 3.881 1.00 98.62 157 PHE A CA 1
ATOM 1205 C C . PHE A 1 157 ? -14.249 -0.458 4.660 1.00 98.62 157 PHE A C 1
ATOM 1207 O O . PHE A 1 157 ? -14.659 -0.407 5.820 1.00 98.62 157 PHE A O 1
ATOM 1214 N N . LEU A 1 158 ? -13.787 0.619 4.019 1.00 98.62 158 LEU A N 1
ATOM 1215 C CA . LEU A 1 158 ? -13.574 1.898 4.693 1.00 98.62 158 LEU A CA 1
ATOM 1216 C C . LEU A 1 158 ? -14.893 2.517 5.174 1.00 98.62 158 LEU A C 1
ATOM 1218 O O . LEU A 1 158 ? -14.956 3.058 6.279 1.00 98.62 158 LEU A O 1
ATOM 1222 N N . ARG A 1 159 ? -15.978 2.390 4.396 1.00 98.12 159 ARG A N 1
ATOM 1223 C CA . ARG A 1 159 ? -17.318 2.820 4.831 1.00 98.12 159 ARG A CA 1
ATOM 1224 C C . ARG A 1 159 ? -17.780 2.082 6.075 1.00 98.12 159 ARG A C 1
ATOM 1226 O O . ARG A 1 159 ? -18.230 2.722 7.024 1.00 98.12 159 ARG A O 1
ATOM 1233 N N . LYS A 1 160 ? -17.691 0.752 6.072 1.00 97.81 160 LYS A N 1
ATOM 1234 C CA . LYS A 1 160 ? -18.099 -0.080 7.213 1.00 97.81 160 LYS A CA 1
ATOM 1235 C C . LYS A 1 160 ? -17.216 0.181 8.431 1.00 97.81 160 LYS A C 1
ATOM 1237 O O . LYS A 1 160 ? -17.740 0.290 9.539 1.00 97.81 160 LYS A O 1
ATOM 1242 N N . TRP A 1 161 ? -15.914 0.360 8.224 1.00 98.38 161 TRP A N 1
ATOM 1243 C CA . TRP A 1 161 ? -14.975 0.710 9.283 1.00 98.38 161 TRP A CA 1
ATOM 1244 C C . TRP A 1 161 ? -15.342 2.051 9.933 1.00 98.38 161 TRP A C 1
ATOM 1246 O O . TRP A 1 161 ? -15.470 2.113 11.152 1.00 98.38 161 TRP A O 1
ATOM 1256 N N . LEU A 1 162 ? -15.637 3.095 9.148 1.00 98.12 162 LEU A N 1
ATOM 1257 C CA . LEU A 1 162 ? -16.057 4.408 9.666 1.00 98.12 162 LEU A CA 1
ATOM 1258 C C . LEU A 1 162 ? -17.422 4.388 10.375 1.00 98.12 162 LEU A C 1
ATOM 1260 O O . LEU A 1 162 ? -17.654 5.187 11.279 1.00 98.12 162 LEU A O 1
ATOM 1264 N N . VAL A 1 163 ? -18.326 3.471 10.012 1.00 97.31 163 VAL A N 1
ATOM 1265 C CA . VAL A 1 163 ? -19.574 3.243 10.771 1.00 97.31 163 VAL A CA 1
ATOM 1266 C C . VAL A 1 163 ? -19.279 2.683 12.166 1.00 97.31 163 VAL A C 1
ATOM 1268 O O . VAL A 1 163 ? -19.969 3.032 13.123 1.00 97.31 163 VAL A O 1
ATOM 1271 N N . GLN A 1 164 ? -18.265 1.825 12.287 1.00 96.44 164 GLN A N 1
ATOM 1272 C CA . GLN A 1 164 ? -17.825 1.253 13.563 1.00 96.44 164 GLN A CA 1
ATOM 1273 C C . GLN A 1 164 ? -16.947 2.223 14.370 1.00 96.44 164 GLN A C 1
ATOM 1275 O O 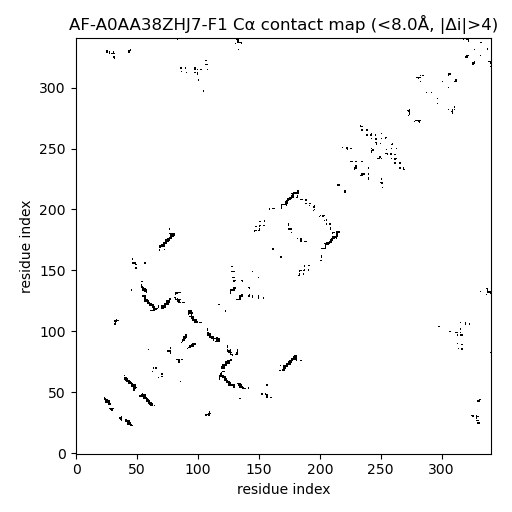. GLN A 1 164 ? -16.897 2.118 15.593 1.00 96.44 164 GLN A O 1
ATOM 1280 N N . HIS A 1 165 ? -16.334 3.203 13.701 1.00 97.25 165 HIS A N 1
ATOM 1281 C CA . HIS A 1 165 ? -15.398 4.174 14.269 1.00 97.25 165 HIS A CA 1
ATOM 1282 C C . HIS A 1 165 ? -15.856 5.625 14.016 1.00 97.25 165 HIS A C 1
ATOM 1284 O O . HIS A 1 165 ? -15.158 6.396 13.350 1.00 97.25 165 HIS A O 1
ATOM 1290 N N . PRO A 1 166 ? -17.035 6.027 14.535 1.00 96.50 166 PRO A N 1
ATOM 1291 C CA . PRO A 1 166 ? -17.646 7.317 14.215 1.00 96.50 166 PRO A CA 1
ATOM 1292 C C . PRO A 1 166 ? -16.807 8.524 14.655 1.00 96.50 166 PRO A C 1
ATOM 1294 O O . PRO A 1 166 ? -16.944 9.599 14.071 1.00 96.50 166 PRO A O 1
ATOM 1297 N N . ASP A 1 167 ? -15.920 8.351 15.638 1.00 96.44 167 ASP A N 1
ATOM 1298 C CA . ASP A 1 167 ? -15.022 9.404 16.122 1.00 96.44 167 ASP A CA 1
ATOM 1299 C C . ASP A 1 167 ? -14.044 9.890 15.039 1.00 96.44 167 ASP A C 1
ATOM 1301 O O . ASP A 1 167 ? -13.594 11.032 15.106 1.00 96.44 167 ASP A O 1
ATOM 1305 N N . PHE A 1 168 ? -13.782 9.078 14.005 1.00 98.12 168 PHE A N 1
ATOM 1306 C CA . PHE A 1 168 ? -12.891 9.434 12.896 1.00 98.12 168 PHE A CA 1
ATOM 1307 C C . PHE A 1 168 ? -13.602 10.042 11.678 1.00 98.12 168 PHE A C 1
ATOM 1309 O O . PHE A 1 168 ? -12.949 10.414 10.703 1.00 98.12 168 PHE A O 1
ATOM 1316 N N . LEU A 1 169 ? -14.935 10.182 11.705 1.00 96.75 169 LEU A N 1
ATOM 1317 C CA . LEU A 1 169 ? -15.706 10.753 10.587 1.00 96.75 169 LEU A CA 1
ATOM 1318 C C . LEU A 1 169 ? -15.332 12.209 10.278 1.00 96.75 169 LEU A C 1
ATOM 1320 O O . LEU A 1 169 ? -15.481 12.659 9.142 1.00 96.75 169 LEU A O 1
ATOM 1324 N N . GLY A 1 170 ? -14.885 12.953 11.294 1.00 97.12 170 GLY A N 1
ATOM 1325 C CA . GLY A 1 170 ? -14.473 14.350 11.154 1.00 97.12 170 GLY A CA 1
ATOM 1326 C C . GLY A 1 170 ? -13.051 14.531 10.620 1.00 97.12 170 GLY A C 1
ATOM 1327 O O . GLY A 1 170 ? -12.727 15.609 10.117 1.00 97.12 170 GLY A O 1
ATOM 1328 N N . ASN A 1 171 ? -12.210 13.500 10.712 1.00 98.69 171 ASN A N 1
ATOM 1329 C CA . ASN A 1 171 ? -10.794 13.584 10.378 1.00 98.69 171 ASN A CA 1
ATOM 1330 C C . ASN A 1 171 ? -10.603 13.807 8.877 1.00 98.69 171 ASN A C 1
ATOM 1332 O O . ASN A 1 171 ? -11.391 13.349 8.050 1.00 98.69 171 ASN A O 1
ATOM 1336 N N . GLU A 1 172 ? -9.543 14.521 8.507 1.00 98.81 172 GLU A N 1
ATOM 1337 C CA . GLU A 1 172 ? -9.130 14.584 7.107 1.00 98.81 172 GLU A CA 1
ATOM 1338 C C . GLU A 1 172 ? -8.716 13.194 6.636 1.00 98.81 172 GLU A C 1
ATOM 1340 O O . GLU A 1 172 ? -7.869 12.566 7.264 1.00 98.81 172 GLU A O 1
ATOM 1345 N N . LEU A 1 173 ? -9.303 12.713 5.543 1.00 98.88 173 LEU A N 1
ATOM 1346 C CA . LEU A 1 173 ? -9.007 11.393 5.001 1.00 98.88 173 LEU A CA 1
ATOM 1347 C C . LEU A 1 173 ? -8.008 11.496 3.845 1.00 98.88 173 LEU A C 1
ATOM 1349 O O . LEU A 1 173 ? -8.203 12.283 2.914 1.00 98.88 173 LEU A O 1
ATOM 1353 N N . TYR A 1 174 ? -6.993 10.638 3.873 1.00 98.88 174 TYR A N 1
ATOM 1354 C CA . TYR A 1 174 ? -6.068 10.392 2.771 1.00 98.88 174 TYR A CA 1
ATOM 1355 C C . TYR A 1 174 ? -6.019 8.897 2.447 1.00 98.88 174 TYR A C 1
ATOM 1357 O O . TYR A 1 174 ? -6.104 8.056 3.340 1.00 98.88 174 TYR A O 1
ATOM 1365 N N . ILE A 1 175 ? -5.854 8.557 1.172 1.00 98.88 175 ILE A N 1
ATOM 1366 C CA . ILE A 1 175 ? -5.592 7.175 0.746 1.00 98.88 175 ILE A CA 1
ATOM 1367 C C . ILE A 1 175 ? -4.138 7.088 0.295 1.00 98.88 175 ILE A C 1
ATOM 1369 O O . ILE A 1 175 ? -3.672 7.934 -0.461 1.00 98.88 175 ILE A O 1
ATOM 1373 N N . ALA A 1 176 ? -3.391 6.104 0.762 1.00 98.44 176 ALA A N 1
ATOM 1374 C CA . ALA A 1 176 ? -1.983 5.955 0.451 1.00 98.44 176 ALA A CA 1
ATOM 1375 C C . ALA A 1 176 ? -1.663 4.544 -0.031 1.00 98.44 176 ALA A C 1
ATOM 1377 O O . ALA A 1 176 ? -2.315 3.570 0.346 1.00 98.44 176 ALA A O 1
ATOM 1378 N N . GLY A 1 177 ? -0.626 4.428 -0.850 1.00 97.00 177 GLY A N 1
ATOM 1379 C CA . GLY A 1 177 ? -0.103 3.130 -1.241 1.00 97.00 177 GLY A CA 1
ATOM 1380 C C . GLY A 1 177 ? 1.256 3.211 -1.911 1.00 97.00 177 GLY A C 1
ATOM 1381 O O . GLY A 1 177 ? 1.758 4.293 -2.225 1.00 97.00 177 GLY A O 1
ATOM 1382 N N . VAL A 1 178 ? 1.855 2.044 -2.120 1.00 95.69 178 VAL A N 1
ATOM 1383 C CA . VAL A 1 178 ? 3.190 1.892 -2.705 1.00 95.69 178 VAL A CA 1
ATOM 1384 C C . VAL A 1 178 ? 3.177 0.883 -3.852 1.00 95.69 178 VAL A C 1
ATOM 1386 O O . VAL A 1 178 ? 2.389 -0.063 -3.845 1.00 95.69 178 VAL A O 1
ATOM 1389 N N . SER A 1 179 ? 4.070 1.052 -4.832 1.00 95.31 179 SER A N 1
ATOM 1390 C CA . SER A 1 179 ? 4.267 0.086 -5.922 1.00 95.31 179 SER A CA 1
ATOM 1391 C C . SER A 1 179 ? 2.968 -0.151 -6.715 1.00 95.31 179 SER A C 1
ATOM 1393 O O . SER A 1 179 ? 2.368 0.810 -7.201 1.00 95.31 179 SER A O 1
ATOM 1395 N N . TYR A 1 180 ? 2.510 -1.397 -6.861 1.00 96.62 180 TYR A N 1
ATOM 1396 C CA . TYR A 1 180 ? 1.305 -1.725 -7.629 1.00 96.62 180 TYR A CA 1
ATOM 1397 C C . TYR A 1 180 ? 0.040 -1.011 -7.127 1.00 96.62 180 TYR A C 1
ATOM 1399 O O . TYR A 1 180 ? -0.866 -0.766 -7.918 1.00 96.62 180 TYR A O 1
ATOM 1407 N N . SER A 1 181 ? 0.004 -0.569 -5.862 1.00 97.06 181 SER A N 1
ATOM 1408 C CA . SER A 1 181 ? -1.101 0.234 -5.316 1.00 97.06 181 SER A CA 1
ATOM 1409 C C . SER A 1 181 ? -1.326 1.559 -6.047 1.00 97.06 181 SER A C 1
ATOM 1411 O O . SER A 1 181 ? -2.377 2.171 -5.872 1.00 97.06 181 SER A O 1
ATOM 1413 N N . GLY A 1 182 ? -0.390 1.988 -6.902 1.00 97.56 182 GLY A N 1
ATOM 1414 C CA . GLY A 1 182 ? -0.605 3.086 -7.843 1.00 97.56 182 GLY A CA 1
ATOM 1415 C C . GLY A 1 182 ? -1.791 2.893 -8.796 1.00 97.56 182 GLY A C 1
ATOM 1416 O O . GLY A 1 182 ? -2.331 3.891 -9.267 1.00 97.56 182 GLY A O 1
ATOM 1417 N N . ILE A 1 183 ? -2.251 1.652 -9.004 1.00 97.56 183 ILE A N 1
ATOM 1418 C CA . ILE A 1 183 ? -3.461 1.331 -9.772 1.00 97.56 183 ILE A CA 1
ATOM 1419 C C . ILE A 1 183 ? -4.744 1.442 -8.918 1.00 97.56 183 ILE A C 1
ATOM 1421 O O . ILE A 1 183 ? -5.576 2.301 -9.222 1.00 97.56 183 ILE A O 1
ATOM 1425 N N . PRO A 1 184 ? -4.941 0.663 -7.830 1.00 97.44 184 PRO A N 1
ATOM 1426 C CA . PRO A 1 184 ? -6.198 0.684 -7.081 1.00 97.44 184 PRO A CA 1
ATOM 1427 C C . PRO A 1 184 ? -6.406 1.942 -6.225 1.00 97.44 184 PRO A C 1
ATOM 1429 O O . PRO A 1 184 ? -7.551 2.326 -6.008 1.00 97.44 184 PRO A O 1
ATOM 1432 N N . VAL A 1 185 ? -5.362 2.626 -5.735 1.00 98.50 185 VAL A N 1
ATOM 1433 C CA . VAL A 1 185 ? -5.542 3.808 -4.860 1.00 98.50 185 VAL A CA 1
ATOM 1434 C C . VAL A 1 185 ? -6.308 4.943 -5.556 1.00 98.50 185 VAL A C 1
ATOM 1436 O O . VAL A 1 185 ? -7.293 5.414 -4.979 1.00 98.50 185 VAL A O 1
ATOM 1439 N N . PRO A 1 186 ? -5.951 5.376 -6.784 1.00 98.44 186 PRO A N 1
ATOM 1440 C CA . PRO A 1 186 ? -6.767 6.337 -7.526 1.00 98.44 186 PRO A CA 1
ATOM 1441 C C . PRO A 1 186 ? -8.210 5.867 -7.761 1.00 98.44 186 PRO A C 1
ATOM 1443 O O . PRO A 1 186 ? -9.129 6.684 -7.705 1.00 98.44 186 PRO A O 1
ATOM 1446 N N . MET A 1 187 ? -8.427 4.565 -7.977 1.00 98.56 187 MET A N 1
ATOM 1447 C CA . MET A 1 187 ? -9.768 3.996 -8.158 1.00 98.56 187 MET A CA 1
ATOM 1448 C C . MET A 1 187 ? -10.594 4.086 -6.868 1.00 98.56 187 MET A C 1
ATOM 1450 O O . MET A 1 187 ? -11.733 4.536 -6.908 1.00 98.56 187 MET A O 1
ATOM 1454 N N . ILE A 1 188 ? -10.003 3.773 -5.711 1.00 98.75 188 ILE A N 1
ATOM 1455 C CA . ILE A 1 188 ? -10.649 3.910 -4.394 1.00 98.75 188 ILE A CA 1
ATOM 1456 C C . ILE A 1 188 ? -11.027 5.367 -4.122 1.00 98.75 188 ILE A C 1
ATOM 1458 O O . ILE A 1 188 ? -12.128 5.652 -3.657 1.00 98.75 188 ILE A O 1
ATOM 1462 N N . VAL A 1 189 ? -10.136 6.313 -4.426 1.00 98.75 189 VAL A N 1
ATOM 1463 C CA . VAL A 1 189 ? -10.435 7.747 -4.284 1.00 98.75 189 VAL A CA 1
ATOM 1464 C C . VAL A 1 189 ? -11.623 8.141 -5.161 1.00 98.75 189 VAL A C 1
ATOM 1466 O O . VAL A 1 189 ? -12.486 8.892 -4.706 1.00 98.75 189 VAL A O 1
ATOM 1469 N N . ASN A 1 190 ? -11.696 7.614 -6.385 1.00 98.62 190 ASN A N 1
ATOM 1470 C CA . ASN A 1 190 ? -12.827 7.844 -7.277 1.00 98.62 190 ASN A CA 1
ATOM 1471 C C . ASN A 1 190 ? -14.140 7.286 -6.696 1.00 98.62 190 ASN A C 1
ATOM 1473 O O . ASN A 1 190 ? -15.128 8.014 -6.652 1.00 98.62 190 ASN A O 1
ATOM 1477 N N . GLU A 1 191 ? -14.139 6.058 -6.166 1.00 98.62 191 GLU A N 1
ATOM 1478 C CA . GLU A 1 191 ? -15.296 5.465 -5.469 1.00 98.62 191 GLU A CA 1
ATOM 1479 C C . GLU A 1 191 ? -15.763 6.327 -4.280 1.00 98.62 191 GLU A C 1
ATOM 1481 O O . GLU A 1 191 ? -16.959 6.554 -4.086 1.00 98.62 191 GLU A O 1
ATOM 1486 N N . ILE A 1 192 ? -14.825 6.884 -3.502 1.00 98.75 192 ILE A N 1
ATOM 1487 C CA . ILE A 1 192 ? -15.145 7.783 -2.381 1.00 98.75 192 ILE A CA 1
ATOM 1488 C C . ILE A 1 192 ? -15.803 9.076 -2.873 1.00 98.75 192 ILE A C 1
ATOM 1490 O O . ILE A 1 192 ? -16.803 9.516 -2.296 1.00 98.75 192 ILE A O 1
ATOM 1494 N N . ILE A 1 193 ? -15.250 9.697 -3.918 1.00 98.62 193 ILE A N 1
ATOM 1495 C CA . ILE A 1 193 ? -15.781 10.939 -4.494 1.00 98.62 193 ILE A CA 1
ATOM 1496 C C . ILE A 1 193 ? -17.190 10.707 -5.045 1.00 98.62 193 ILE A C 1
ATOM 1498 O O . ILE A 1 193 ? -18.103 11.457 -4.697 1.00 98.62 193 ILE A O 1
ATOM 1502 N N . GLU A 1 194 ? -17.389 9.658 -5.841 1.00 98.56 194 GLU A N 1
ATOM 1503 C CA . GLU A 1 194 ? -18.698 9.324 -6.407 1.00 98.56 194 GLU A CA 1
ATOM 1504 C C . GLU A 1 194 ? -19.708 8.968 -5.316 1.00 98.56 194 GLU A C 1
ATOM 1506 O O . GLU A 1 194 ? -20.834 9.469 -5.309 1.00 98.56 194 GLU A O 1
ATOM 1511 N N . GLY A 1 195 ? -19.296 8.195 -4.313 1.00 98.44 195 GLY A N 1
ATOM 1512 C CA . GLY A 1 195 ? -20.135 7.895 -3.161 1.00 98.44 195 GLY A CA 1
ATOM 1513 C C . GLY A 1 195 ? -20.576 9.140 -2.389 1.00 98.44 195 GLY A C 1
ATOM 1514 O O . GLY A 1 195 ? -21.743 9.247 -2.005 1.00 98.44 195 GLY A O 1
ATOM 1515 N N . ASN A 1 196 ? -19.676 10.111 -2.209 1.00 98.38 196 ASN A N 1
ATOM 1516 C CA . ASN A 1 196 ? -19.998 11.407 -1.613 1.00 98.38 196 ASN A CA 1
ATOM 1517 C C . ASN A 1 196 ? -20.993 12.205 -2.477 1.00 98.38 196 ASN A C 1
ATOM 1519 O O . ASN A 1 196 ? -21.944 12.770 -1.935 1.00 98.38 196 ASN A O 1
ATOM 1523 N N . ILE A 1 197 ? -20.812 12.233 -3.804 1.00 98.44 197 ILE A N 1
ATOM 1524 C CA . ILE A 1 197 ? -21.721 12.904 -4.755 1.00 98.44 197 ILE A CA 1
ATOM 1525 C C . ILE A 1 197 ? -23.120 12.276 -4.719 1.00 98.44 197 ILE A C 1
ATOM 1527 O O . ILE A 1 197 ? -24.124 12.990 -4.719 1.00 98.44 197 ILE A O 1
ATOM 1531 N N . LEU A 1 198 ? -23.190 10.947 -4.638 1.00 98.31 198 LEU A N 1
ATOM 1532 C CA . LEU A 1 198 ? -24.434 10.183 -4.539 1.00 98.31 198 LEU A CA 1
ATOM 1533 C C . LEU A 1 198 ? -25.093 10.269 -3.150 1.00 98.31 198 LEU A C 1
ATOM 1535 O O . LEU A 1 198 ? -26.197 9.754 -2.965 1.00 98.31 198 LEU A O 1
ATOM 1539 N N . GLY A 1 199 ? -24.451 10.915 -2.172 1.00 97.81 199 GLY A N 1
ATOM 1540 C CA . GLY A 1 199 ? -24.972 11.057 -0.813 1.00 97.81 199 GLY A CA 1
ATOM 1541 C C . GLY A 1 199 ? -24.958 9.755 -0.007 1.00 97.81 199 GLY A C 1
ATOM 1542 O O . GLY A 1 199 ? -25.757 9.595 0.921 1.00 97.81 199 GLY A O 1
ATOM 1543 N N . LEU A 1 200 ? -24.076 8.809 -0.348 1.00 97.19 200 LEU A N 1
ATOM 1544 C CA . LEU A 1 200 ? -23.901 7.581 0.423 1.00 97.19 200 LEU A CA 1
ATOM 1545 C C . LEU A 1 200 ? -23.338 7.913 1.813 1.00 97.19 200 LEU A C 1
ATOM 1547 O O . LEU A 1 200 ? -22.438 8.733 1.965 1.00 97.19 200 LEU A O 1
ATOM 1551 N N . SER A 1 201 ? -23.882 7.270 2.848 1.00 93.75 201 SER A N 1
ATOM 1552 C CA . SER A 1 201 ? -23.451 7.473 4.238 1.00 93.75 201 SER A CA 1
ATOM 1553 C C . SER A 1 201 ? -22.511 6.352 4.715 1.00 93.75 201 SER A C 1
ATOM 1555 O O . SER A 1 201 ? -22.785 5.189 4.414 1.00 93.75 201 SER A O 1
ATOM 1557 N N . PRO A 1 202 ? -21.452 6.641 5.492 1.00 96.56 202 PRO A N 1
ATOM 1558 C CA . PRO A 1 202 ? -21.003 7.979 5.862 1.00 96.56 202 PRO A CA 1
ATOM 1559 C C . PRO A 1 202 ? -20.337 8.700 4.685 1.00 96.56 202 PRO A C 1
ATOM 1561 O O . PRO A 1 202 ? -19.659 8.072 3.874 1.00 96.56 202 PRO A O 1
ATOM 1564 N N . SER A 1 203 ? -20.509 10.022 4.631 1.00 96.38 203 SER A N 1
ATOM 1565 C CA . SER A 1 203 ? -19.690 10.855 3.752 1.00 96.38 203 SER A CA 1
ATOM 1566 C C . SER A 1 203 ? -18.278 10.943 4.325 1.00 96.38 203 SER A C 1
ATOM 1568 O O . SER A 1 203 ? -18.111 11.075 5.539 1.00 96.38 203 SER A O 1
ATOM 1570 N N . MET A 1 204 ? -17.269 10.863 3.463 1.00 98.06 204 MET A N 1
ATOM 1571 C CA . MET A 1 204 ? -15.865 10.882 3.866 1.00 98.06 204 MET A CA 1
ATOM 1572 C C . MET A 1 204 ? -15.210 12.220 3.528 1.00 98.06 204 MET A C 1
ATOM 1574 O O . MET A 1 204 ? -15.318 12.703 2.399 1.00 98.06 204 MET A O 1
ATOM 1578 N N . ASN A 1 205 ? -14.462 12.788 4.474 1.00 98.06 205 ASN A N 1
ATOM 1579 C CA . ASN A 1 205 ? -13.720 14.040 4.309 1.00 98.06 205 ASN A CA 1
ATOM 1580 C C . ASN A 1 205 ? -12.393 13.831 3.544 1.00 98.06 205 ASN A C 1
ATOM 1582 O O . ASN A 1 205 ? -11.313 14.142 4.044 1.00 98.06 205 ASN A O 1
ATOM 1586 N N . ILE A 1 206 ? -12.474 13.264 2.336 1.00 98.62 206 ILE A N 1
ATOM 1587 C CA . ILE A 1 206 ? -11.318 12.982 1.474 1.00 98.62 206 ILE A CA 1
ATOM 1588 C C . ILE A 1 206 ? -10.606 14.278 1.061 1.00 98.62 206 ILE A C 1
ATOM 1590 O O . ILE A 1 206 ? -11.233 15.220 0.570 1.00 98.62 206 ILE A O 1
ATOM 1594 N N . LYS A 1 207 ? -9.286 14.331 1.265 1.00 98.62 207 LYS A N 1
ATOM 1595 C CA 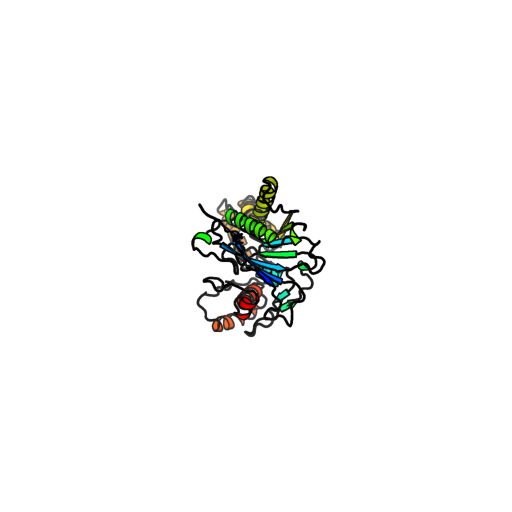. LYS A 1 207 ? -8.424 15.467 0.893 1.00 98.62 207 LYS A CA 1
ATOM 1596 C C . LYS A 1 207 ? -7.483 15.160 -0.261 1.00 98.62 207 LYS A C 1
ATOM 1598 O O . LYS A 1 207 ? -7.123 16.066 -1.008 1.00 98.62 207 LYS A O 1
ATOM 1603 N N . GLY A 1 208 ? -7.102 13.898 -0.426 1.00 98.00 208 GLY A N 1
ATOM 1604 C CA . GLY A 1 208 ? -6.237 13.470 -1.514 1.00 98.00 208 GLY A CA 1
ATOM 1605 C C . GLY A 1 208 ? -5.689 12.069 -1.301 1.00 98.00 208 GLY A C 1
ATOM 1606 O O . GLY A 1 208 ? -6.169 11.315 -0.454 1.00 98.00 208 GLY A O 1
ATOM 1607 N N . TYR A 1 209 ? -4.666 11.736 -2.078 1.00 98.50 209 TYR A N 1
ATOM 1608 C CA . TYR A 1 209 ? -3.973 10.463 -1.977 1.00 98.50 209 TYR A CA 1
ATOM 1609 C C . TYR A 1 209 ? -2.465 10.615 -2.170 1.00 98.50 209 TYR A C 1
ATOM 1611 O O . TYR A 1 209 ? -2.002 11.603 -2.742 1.00 98.50 209 TYR A O 1
ATOM 1619 N N . VAL A 1 210 ? -1.705 9.643 -1.666 1.00 98.12 210 VAL A N 1
ATOM 1620 C CA . VAL A 1 210 ? -0.236 9.626 -1.685 1.00 98.12 210 VAL A CA 1
ATOM 1621 C C . VAL A 1 210 ? 0.246 8.314 -2.291 1.00 98.12 210 VAL A C 1
ATOM 1623 O O . VAL A 1 210 ? -0.153 7.239 -1.856 1.00 98.12 210 VAL A O 1
ATOM 1626 N N . LEU A 1 211 ? 1.129 8.395 -3.283 1.00 97.88 211 LEU A N 1
ATOM 1627 C CA . LEU A 1 211 ? 1.701 7.225 -3.941 1.00 97.88 211 LEU A CA 1
ATOM 1628 C C . LEU A 1 211 ? 3.222 7.215 -3.801 1.00 97.88 211 LEU A C 1
ATOM 1630 O O . LEU A 1 211 ? 3.890 8.159 -4.221 1.00 97.88 211 LEU A O 1
ATOM 1634 N N . GLY A 1 212 ? 3.764 6.142 -3.230 1.00 95.69 212 GLY A N 1
ATOM 1635 C CA . GLY A 1 212 ? 5.203 5.883 -3.166 1.00 95.69 212 GLY A CA 1
ATOM 1636 C C . GLY A 1 212 ? 5.639 4.952 -4.293 1.00 95.69 212 GLY A C 1
ATOM 1637 O O . GLY A 1 212 ? 5.117 3.848 -4.405 1.00 95.69 212 GLY A O 1
ATOM 1638 N N . SER A 1 213 ? 6.586 5.380 -5.131 1.00 94.81 213 SER A N 1
ATOM 1639 C CA . SER A 1 213 ? 7.122 4.581 -6.251 1.00 94.81 213 SER A CA 1
ATOM 1640 C C . SER A 1 213 ? 6.048 3.787 -7.031 1.00 94.81 213 SER A C 1
ATOM 1642 O O . SER A 1 213 ? 6.163 2.563 -7.137 1.00 94.81 213 SER A O 1
ATOM 1644 N N . PRO A 1 214 ? 4.958 4.436 -7.490 1.00 96.38 214 PRO A N 1
ATOM 1645 C CA . PRO A 1 214 ? 3.799 3.730 -8.019 1.00 96.38 214 PRO A CA 1
ATOM 1646 C C . PRO A 1 214 ? 4.039 3.126 -9.400 1.00 96.38 214 PRO A C 1
ATOM 1648 O O . PRO A 1 214 ? 4.771 3.689 -10.210 1.00 96.38 214 PRO A O 1
ATOM 1651 N N . VAL A 1 215 ? 3.308 2.052 -9.692 1.00 95.75 215 VAL A N 1
ATOM 1652 C CA . VAL A 1 215 ? 2.934 1.711 -11.069 1.00 95.75 215 VAL A CA 1
ATOM 1653 C C . VAL A 1 215 ? 1.809 2.651 -11.498 1.00 95.75 215 VAL A C 1
ATOM 1655 O O . VAL A 1 215 ? 0.837 2.819 -10.762 1.00 95.75 215 VAL A O 1
ATOM 1658 N N . THR A 1 216 ? 1.934 3.268 -12.669 1.00 95.44 216 THR A N 1
ATOM 1659 C CA . THR A 1 216 ? 0.941 4.207 -13.212 1.00 95.44 216 THR A CA 1
ATOM 1660 C C . THR A 1 216 ? 0.532 3.862 -14.635 1.00 95.44 216 THR A C 1
ATOM 1662 O O . THR A 1 216 ? -0.657 3.799 -14.937 1.00 95.44 216 THR A O 1
ATOM 1665 N N . ASP A 1 217 ? 1.504 3.599 -15.500 1.00 95.81 217 ASP A N 1
ATOM 1666 C CA . ASP A 1 217 ? 1.298 3.219 -16.890 1.00 95.81 217 ASP A CA 1
ATOM 1667 C C . ASP A 1 217 ? 2.480 2.350 -17.305 1.00 95.81 217 ASP A C 1
ATOM 1669 O O . ASP A 1 217 ? 3.623 2.804 -17.317 1.00 95.81 217 ASP A O 1
ATOM 1673 N N . SER A 1 218 ? 2.210 1.093 -17.660 1.00 92.69 218 SER A N 1
ATOM 1674 C CA . SER A 1 218 ? 3.269 0.126 -17.958 1.00 92.69 218 SER A CA 1
ATOM 1675 C C . SER A 1 218 ? 4.185 0.593 -19.085 1.00 92.69 218 SER A C 1
ATOM 1677 O O . SER A 1 218 ? 5.384 0.339 -19.050 1.00 92.69 218 SER A O 1
ATOM 1679 N N . PHE A 1 219 ? 3.648 1.297 -20.086 1.00 95.12 219 PHE A N 1
ATOM 1680 C CA . PHE A 1 219 ? 4.465 1.801 -21.177 1.00 95.12 219 PHE A CA 1
ATOM 1681 C C . PHE A 1 219 ? 5.383 2.924 -20.697 1.00 95.12 219 PHE A C 1
ATOM 1683 O O . PHE A 1 219 ? 6.579 2.873 -20.967 1.00 95.12 219 PHE A O 1
ATOM 1690 N N . ILE A 1 220 ? 4.861 3.928 -19.991 1.00 96.06 220 ILE A N 1
ATOM 1691 C CA . ILE A 1 220 ? 5.664 5.051 -19.488 1.00 96.06 220 ILE A CA 1
ATOM 1692 C C . ILE A 1 220 ? 6.711 4.551 -18.488 1.00 96.06 220 ILE A C 1
ATOM 1694 O O . ILE A 1 220 ? 7.895 4.875 -18.633 1.00 96.06 220 ILE A O 1
ATOM 1698 N N . ASP A 1 221 ? 6.285 3.742 -17.520 1.00 94.75 221 ASP A N 1
ATOM 1699 C CA . ASP A 1 221 ? 7.119 3.252 -16.428 1.00 94.75 221 ASP A CA 1
ATOM 1700 C C . ASP A 1 221 ? 8.255 2.372 -16.970 1.00 94.75 221 ASP A C 1
ATOM 1702 O O . ASP A 1 221 ? 9.428 2.654 -16.705 1.00 94.75 221 ASP A O 1
ATOM 1706 N N . ASP A 1 222 ? 7.954 1.374 -17.812 1.00 93.50 222 ASP A N 1
ATOM 1707 C CA . ASP A 1 222 ? 8.979 0.485 -18.372 1.00 93.50 222 ASP A CA 1
ATOM 1708 C C . ASP A 1 222 ? 9.881 1.199 -19.381 1.00 93.50 222 ASP A C 1
ATOM 1710 O O . ASP A 1 222 ? 11.102 1.023 -19.360 1.00 93.50 222 ASP A O 1
ATOM 1714 N N . ASN A 1 223 ? 9.322 2.068 -20.229 1.00 96.12 223 ASN A N 1
ATOM 1715 C CA . ASN A 1 223 ? 10.113 2.810 -21.211 1.00 96.12 223 ASN A CA 1
ATOM 1716 C C . ASN A 1 223 ? 11.092 3.788 -20.542 1.00 96.12 223 ASN A C 1
ATOM 1718 O O . ASN A 1 223 ? 12.154 4.082 -21.096 1.00 96.12 223 ASN A O 1
ATOM 1722 N N . SER A 1 224 ? 10.769 4.290 -19.346 1.00 96.12 224 SER A N 1
ATOM 1723 C CA . SER A 1 224 ? 11.636 5.203 -18.592 1.00 96.12 224 SER A CA 1
ATOM 1724 C C . SER A 1 224 ? 12.890 4.533 -18.011 1.00 96.12 224 SER A C 1
ATOM 1726 O O . SER A 1 224 ? 13.886 5.223 -17.760 1.00 96.12 224 SER A O 1
ATOM 1728 N N . LYS A 1 225 ? 12.894 3.198 -17.865 1.00 94.38 225 LYS A N 1
ATOM 1729 C CA . LYS A 1 225 ? 14.000 2.439 -17.253 1.00 94.38 225 LYS A CA 1
ATOM 1730 C C . LYS A 1 225 ? 15.321 2.614 -17.996 1.00 94.38 225 LYS A C 1
ATOM 1732 O O . LYS A 1 225 ? 16.359 2.761 -17.358 1.00 94.38 225 LYS A O 1
ATOM 1737 N N . ILE A 1 226 ? 15.303 2.660 -19.329 1.00 95.81 226 ILE A N 1
ATOM 1738 C CA . ILE A 1 226 ? 16.534 2.795 -20.128 1.00 95.81 226 ILE A CA 1
ATOM 1739 C C . ILE A 1 226 ? 17.167 4.188 -19.994 1.00 95.81 226 ILE A C 1
ATOM 1741 O O . ILE A 1 226 ? 18.353 4.270 -19.659 1.00 95.81 226 ILE A O 1
ATOM 1745 N N . PRO A 1 227 ? 16.428 5.300 -20.183 1.00 97.00 227 PRO A N 1
ATOM 1746 C CA . PRO A 1 227 ? 16.934 6.631 -19.856 1.00 97.00 227 PRO A CA 1
ATOM 1747 C C . PRO A 1 227 ? 17.430 6.759 -18.409 1.00 97.00 227 PRO A C 1
ATOM 1749 O O . PRO A 1 227 ? 18.443 7.418 -18.175 1.00 97.00 227 PRO A O 1
ATOM 1752 N N . PHE A 1 228 ? 16.753 6.119 -17.449 1.00 96.06 228 PHE A N 1
ATOM 1753 C CA . PHE A 1 228 ? 17.160 6.117 -16.044 1.00 96.06 228 PHE A CA 1
ATOM 1754 C C . PHE A 1 228 ? 18.483 5.369 -15.823 1.00 96.06 228 PHE A C 1
ATOM 1756 O O . PHE A 1 228 ? 19.404 5.917 -15.219 1.00 96.06 228 PHE A O 1
ATOM 1763 N N . ALA A 1 229 ? 18.629 4.165 -16.386 1.00 96.56 229 ALA A N 1
ATOM 1764 C CA . ALA A 1 229 ? 19.864 3.383 -16.335 1.00 96.56 229 ALA A CA 1
ATOM 1765 C C . ALA A 1 229 ? 21.053 4.139 -16.949 1.00 96.56 229 ALA A C 1
ATOM 1767 O O . ALA A 1 229 ? 22.147 4.145 -16.383 1.00 96.56 229 ALA A O 1
ATOM 1768 N N . TYR A 1 230 ? 20.832 4.837 -18.067 1.00 97.75 230 TYR A N 1
ATOM 1769 C CA . TYR A 1 230 ? 21.836 5.725 -18.653 1.00 97.75 230 TYR A CA 1
ATOM 1770 C C . TYR A 1 230 ? 22.187 6.896 -17.723 1.00 97.75 230 TYR A C 1
ATOM 1772 O O . TYR A 1 230 ? 23.365 7.181 -17.512 1.00 97.75 230 TYR A O 1
ATOM 1780 N N . GLY A 1 231 ? 21.185 7.546 -17.119 1.00 97.06 231 GLY A N 1
ATOM 1781 C CA . GLY A 1 231 ? 21.388 8.636 -16.157 1.00 97.06 231 GLY A CA 1
ATOM 1782 C C . GLY A 1 231 ? 22.179 8.220 -14.912 1.00 97.06 231 GLY A C 1
ATOM 1783 O O . GLY A 1 231 ? 22.912 9.032 -14.351 1.00 97.06 231 GLY A O 1
ATOM 1784 N N . LEU A 1 232 ? 22.087 6.947 -14.529 1.00 96.06 232 LEU A N 1
ATOM 1785 C CA . LEU A 1 232 ? 22.863 6.329 -13.454 1.00 96.06 232 LEU A CA 1
ATOM 1786 C C . LEU A 1 232 ? 24.200 5.729 -13.909 1.00 96.06 232 LEU A C 1
ATOM 1788 O O . LEU A 1 232 ? 24.889 5.101 -13.108 1.00 96.06 232 LEU A O 1
ATOM 1792 N N . THR A 1 233 ? 24.594 5.912 -15.171 1.00 95.81 233 THR A N 1
ATOM 1793 C CA . THR A 1 233 ? 25.831 5.363 -15.756 1.00 95.81 233 THR A CA 1
ATOM 1794 C C . THR A 1 233 ? 25.927 3.830 -15.732 1.00 95.81 233 THR A C 1
ATOM 1796 O O . THR A 1 233 ? 27.022 3.277 -15.798 1.00 95.81 233 THR A O 1
ATOM 1799 N N . LEU A 1 234 ? 24.786 3.131 -15.679 1.00 95.81 234 LEU A N 1
ATOM 1800 C CA . LEU A 1 234 ? 24.725 1.662 -15.719 1.00 95.81 234 LEU A CA 1
ATOM 1801 C C . LEU A 1 234 ? 24.943 1.099 -17.133 1.00 95.81 234 LEU A C 1
ATOM 1803 O O . LEU A 1 234 ? 25.313 -0.060 -17.289 1.00 95.81 234 LEU A O 1
ATOM 1807 N N . ILE A 1 235 ? 24.731 1.924 -18.162 1.00 97.50 235 ILE A N 1
ATOM 1808 C CA . ILE A 1 235 ? 24.962 1.588 -19.572 1.00 97.50 235 ILE A CA 1
ATOM 1809 C C . ILE A 1 235 ? 25.804 2.671 -20.253 1.00 97.50 235 ILE A C 1
ATOM 1811 O O . ILE A 1 235 ? 25.790 3.834 -19.839 1.00 97.50 235 ILE A O 1
ATOM 1815 N N . SER A 1 236 ? 26.544 2.303 -21.304 1.00 98.06 236 SER A N 1
ATOM 1816 C CA . SER A 1 236 ? 27.430 3.241 -22.003 1.00 98.06 236 SER A CA 1
ATOM 1817 C C . SER A 1 236 ? 26.668 4.245 -22.876 1.00 98.06 236 SER A C 1
ATOM 1819 O O . SER A 1 236 ? 25.534 4.013 -23.302 1.00 98.06 236 SER A O 1
ATOM 1821 N N . HIS A 1 237 ? 27.322 5.368 -23.184 1.00 98.25 237 HIS A N 1
ATOM 1822 C CA . HIS A 1 237 ? 26.777 6.395 -24.072 1.00 98.25 237 HIS A CA 1
ATOM 1823 C C . HIS A 1 237 ? 26.528 5.866 -25.491 1.00 98.25 237 HIS A C 1
ATOM 1825 O O . HIS A 1 237 ? 25.519 6.199 -26.114 1.00 98.25 237 HIS A O 1
ATOM 1831 N N . GLU A 1 238 ? 27.429 5.025 -25.999 1.00 98.38 238 GLU A N 1
ATOM 1832 C CA . GLU A 1 238 ? 27.327 4.410 -27.322 1.00 98.38 238 GLU A CA 1
ATOM 1833 C C . GLU A 1 238 ? 26.114 3.481 -27.405 1.00 98.38 238 GLU A C 1
ATOM 1835 O O . GLU A 1 238 ? 25.318 3.607 -28.336 1.00 98.38 238 GLU A O 1
ATOM 1840 N N . LEU A 1 239 ? 25.941 2.604 -26.408 1.00 98.31 239 LEU A N 1
ATOM 1841 C CA . LEU A 1 239 ? 24.824 1.662 -26.358 1.00 98.31 239 LEU A CA 1
ATOM 1842 C C . LEU A 1 239 ? 23.488 2.398 -26.214 1.00 98.31 239 LEU A C 1
ATOM 1844 O O . LEU A 1 239 ? 22.547 2.115 -26.952 1.00 98.31 239 LEU A O 1
ATOM 1848 N N . TYR A 1 240 ? 23.419 3.408 -25.342 1.00 98.25 240 TYR A N 1
ATOM 1849 C CA . TYR A 1 240 ? 22.212 4.220 -25.191 1.00 98.25 240 TYR A CA 1
ATOM 1850 C C . TYR A 1 240 ? 21.830 4.957 -26.485 1.00 98.25 240 TYR A C 1
ATOM 1852 O O . TYR A 1 240 ? 20.660 4.972 -26.866 1.00 98.25 240 TYR A O 1
ATOM 1860 N N . ASN A 1 241 ? 22.793 5.550 -27.200 1.00 98.06 241 ASN A N 1
ATOM 1861 C CA . ASN A 1 241 ? 22.509 6.227 -28.470 1.00 98.06 241 ASN A CA 1
ATOM 1862 C C . ASN A 1 241 ? 22.105 5.254 -29.588 1.00 98.06 241 ASN A C 1
ATOM 1864 O O . ASN A 1 241 ? 21.249 5.610 -30.407 1.00 98.06 241 ASN A O 1
ATOM 1868 N N . SER A 1 242 ? 22.698 4.054 -29.617 1.00 98.00 242 SER A N 1
ATOM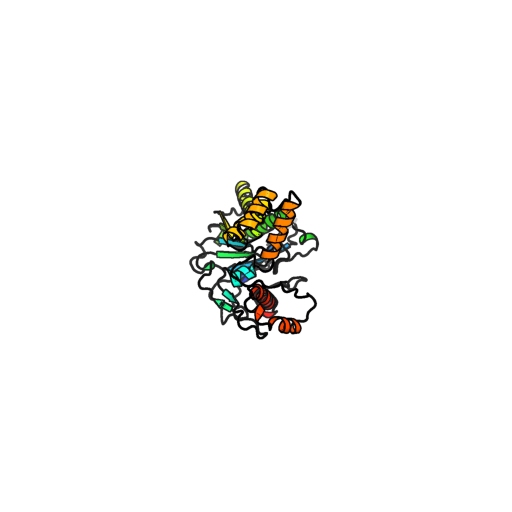 1869 C CA . SER A 1 242 ? 22.296 2.967 -30.520 1.00 98.00 242 SER A CA 1
ATOM 1870 C C . SER A 1 242 ? 20.834 2.597 -30.271 1.00 98.00 242 SER A C 1
ATOM 1872 O O . SER A 1 242 ? 19.994 2.807 -31.153 1.00 98.00 242 SER A O 1
ATOM 1874 N N . ALA A 1 243 ? 20.502 2.246 -29.022 1.00 97.69 243 ALA A N 1
ATOM 1875 C CA . ALA A 1 243 ? 19.149 1.901 -28.598 1.00 97.69 243 ALA A CA 1
ATOM 1876 C C . ALA A 1 243 ? 18.157 3.023 -28.919 1.00 97.69 243 ALA A C 1
ATOM 1878 O O . ALA A 1 243 ? 17.126 2.802 -29.549 1.00 97.69 243 ALA A O 1
ATOM 1879 N N . LYS A 1 244 ? 18.476 4.271 -28.559 1.00 97.31 244 LYS A N 1
ATOM 1880 C CA . LYS A 1 244 ? 17.617 5.431 -28.832 1.00 97.31 244 LYS A CA 1
ATOM 1881 C C . LYS A 1 244 ? 17.308 5.589 -30.324 1.00 97.31 244 LYS A C 1
ATOM 1883 O O . LYS A 1 244 ? 16.179 5.937 -30.674 1.00 97.31 244 LYS A O 1
ATOM 1888 N N . THR A 1 245 ? 18.286 5.337 -31.193 1.00 97.25 245 THR A N 1
ATOM 1889 C CA . THR A 1 245 ? 18.138 5.450 -32.651 1.00 97.25 245 THR A CA 1
ATOM 1890 C C . THR A 1 245 ? 17.331 4.285 -33.221 1.00 97.25 245 THR A C 1
ATOM 1892 O O . THR A 1 245 ? 16.345 4.508 -33.926 1.00 97.25 245 THR A O 1
ATOM 1895 N N . ASN A 1 246 ? 17.710 3.052 -32.882 1.00 97.75 246 ASN A N 1
ATOM 1896 C CA . ASN A 1 246 ? 17.118 1.836 -33.440 1.00 97.75 246 ASN A CA 1
ATOM 1897 C C . ASN A 1 246 ? 15.707 1.574 -32.900 1.00 97.75 246 ASN A C 1
ATOM 1899 O O . ASN A 1 246 ? 14.826 1.141 -33.646 1.00 97.75 246 ASN A O 1
ATOM 1903 N N . CYS A 1 247 ? 15.471 1.896 -31.628 1.00 97.38 247 CYS A N 1
ATOM 1904 C CA . CYS A 1 247 ? 14.175 1.780 -30.961 1.00 97.38 247 CYS A CA 1
ATOM 1905 C C . CYS A 1 247 ? 13.305 3.038 -31.095 1.00 97.38 247 CYS A C 1
ATOM 1907 O O . CYS A 1 247 ? 12.134 3.023 -30.723 1.00 97.38 247 CYS A O 1
ATOM 1909 N N . LYS A 1 248 ? 13.849 4.145 -31.624 1.00 96.44 248 LYS A N 1
ATOM 1910 C CA . LYS A 1 248 ? 13.140 5.430 -31.801 1.00 96.44 248 LYS A CA 1
ATOM 1911 C C . LYS A 1 248 ? 12.517 5.960 -30.500 1.00 96.44 248 LYS A C 1
ATOM 1913 O O . LYS A 1 248 ? 11.443 6.558 -30.518 1.00 96.44 248 LYS A O 1
ATOM 1918 N N . GLY A 1 249 ? 13.188 5.723 -29.372 1.00 92.19 249 GLY A N 1
ATOM 1919 C CA . GLY A 1 249 ? 12.717 6.095 -28.034 1.00 92.19 249 GLY A CA 1
ATOM 1920 C C . GLY A 1 249 ? 11.597 5.218 -27.459 1.00 92.19 249 GLY A C 1
ATOM 1921 O O . GLY A 1 249 ? 11.064 5.568 -26.408 1.00 92.19 249 GLY A O 1
ATOM 1922 N N . ASN A 1 250 ? 11.243 4.116 -28.131 1.00 95.62 250 ASN A N 1
ATOM 1923 C CA . ASN A 1 250 ? 10.299 3.110 -27.654 1.00 95.62 250 ASN A CA 1
ATOM 1924 C C . ASN A 1 250 ? 11.024 1.784 -27.390 1.00 95.62 250 ASN A C 1
ATOM 1926 O O . ASN A 1 250 ? 11.273 1.002 -28.305 1.00 95.62 250 ASN A O 1
ATOM 1930 N N . TYR A 1 251 ? 11.359 1.560 -26.129 1.00 95.12 251 TYR A N 1
ATOM 1931 C CA . TYR A 1 251 ? 12.134 0.430 -25.637 1.00 95.12 251 TYR A CA 1
ATOM 1932 C C . TYR A 1 251 ? 11.269 -0.748 -25.170 1.00 95.12 251 TYR A C 1
ATOM 1934 O O . TYR A 1 251 ? 11.799 -1.811 -24.875 1.00 95.12 251 TYR A O 1
ATOM 1942 N N . VAL A 1 252 ? 9.946 -0.562 -25.113 1.00 93.56 252 VAL A N 1
ATOM 1943 C CA . VAL A 1 252 ? 8.981 -1.588 -24.685 1.00 93.56 252 VAL A CA 1
ATOM 1944 C C . VAL A 1 252 ? 8.438 -2.343 -25.897 1.00 93.56 252 VAL A C 1
ATOM 1946 O O . VAL A 1 252 ? 8.512 -3.566 -25.979 1.00 93.56 252 VAL A O 1
ATOM 1949 N N . ASN A 1 253 ? 7.931 -1.609 -26.890 1.00 91.75 253 ASN A N 1
ATOM 1950 C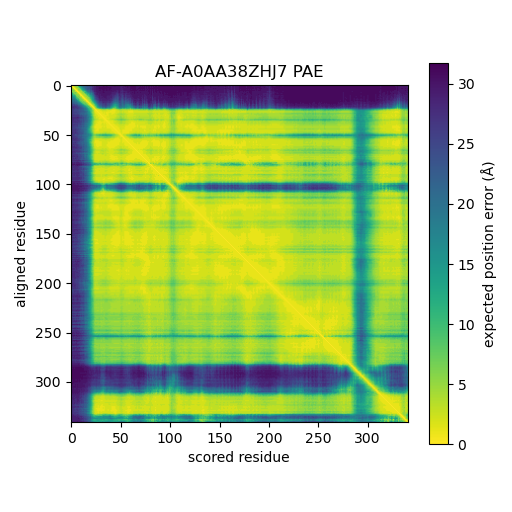 CA . ASN A 1 253 ? 7.396 -2.181 -28.122 1.00 91.75 253 ASN A CA 1
ATOM 1951 C C . ASN A 1 253 ? 8.509 -2.250 -29.171 1.00 91.75 253 ASN A C 1
ATOM 1953 O O 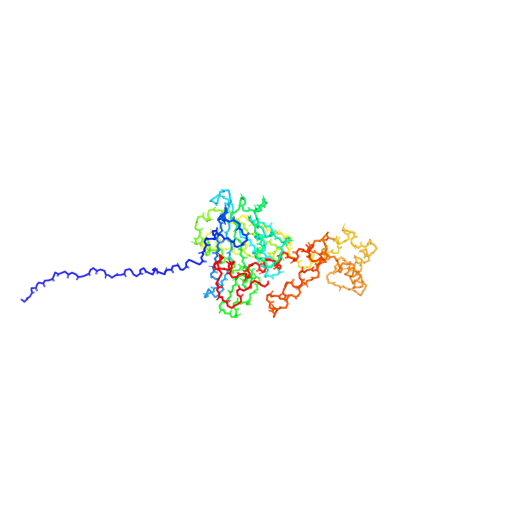. ASN A 1 253 ? 8.618 -1.390 -30.052 1.00 91.75 253 ASN A O 1
ATOM 1957 N N . VAL A 1 254 ? 9.345 -3.283 -29.047 1.00 86.69 254 VAL A N 1
ATOM 1958 C CA . VAL A 1 254 ? 10.515 -3.523 -29.901 1.00 86.69 254 VAL A CA 1
ATOM 1959 C C . VAL A 1 254 ? 10.114 -3.541 -31.379 1.00 86.69 254 VAL A C 1
ATOM 1961 O O . VAL A 1 254 ? 9.313 -4.359 -31.828 1.00 86.69 254 VAL A O 1
ATOM 1964 N N . SER A 1 255 ? 10.675 -2.605 -32.145 1.00 86.06 255 SER A N 1
ATOM 1965 C CA . SER A 1 255 ? 10.202 -2.277 -33.498 1.00 86.06 255 SER A CA 1
ATOM 1966 C C . SER A 1 255 ? 11.094 -2.789 -34.635 1.00 86.06 255 SER A C 1
ATOM 1968 O O . SER A 1 255 ? 10.715 -2.691 -35.803 1.00 86.06 255 SER A O 1
ATOM 1970 N N . SER A 1 256 ? 12.283 -3.313 -34.323 1.00 95.31 256 SER A N 1
ATOM 1971 C CA . SER A 1 256 ? 13.241 -3.838 -35.303 1.00 95.31 256 SER A CA 1
ATOM 1972 C C . SER A 1 256 ? 14.225 -4.819 -34.663 1.00 95.31 256 SER A C 1
ATOM 1974 O O . SER A 1 256 ? 14.414 -4.801 -33.450 1.00 95.31 256 SER A O 1
ATOM 1976 N N . GLU A 1 257 ? 14.892 -5.631 -35.486 1.00 96.94 257 GLU A N 1
ATOM 1977 C CA . GLU A 1 257 ? 15.966 -6.533 -35.043 1.00 96.94 257 GLU A CA 1
ATOM 1978 C C . GLU A 1 257 ? 17.122 -5.766 -34.383 1.00 96.94 257 GLU A C 1
ATOM 1980 O O . GLU A 1 257 ? 17.596 -6.158 -33.325 1.00 96.94 257 GLU A O 1
ATOM 1985 N N . ALA A 1 258 ? 17.517 -4.619 -34.946 1.00 97.56 258 ALA A N 1
ATOM 1986 C CA . ALA A 1 258 ? 18.559 -3.777 -34.359 1.00 97.56 258 ALA A CA 1
ATOM 1987 C C . ALA A 1 258 ? 18.164 -3.251 -32.968 1.00 97.56 258 ALA A C 1
ATOM 1989 O O . ALA A 1 258 ? 18.981 -3.267 -32.056 1.00 97.56 258 ALA A O 1
ATOM 1990 N N . CYS A 1 259 ? 16.901 -2.843 -32.790 1.00 97.62 259 CYS A N 1
ATOM 1991 C CA . CYS A 1 259 ? 16.394 -2.458 -31.474 1.00 97.62 259 CYS A CA 1
ATOM 1992 C C . CYS A 1 259 ? 16.426 -3.643 -30.503 1.00 97.62 259 CYS A C 1
ATOM 1994 O O . CYS A 1 259 ? 16.902 -3.488 -29.387 1.00 97.62 259 CYS A O 1
ATOM 1996 N N . ALA A 1 260 ? 15.972 -4.826 -30.931 1.00 97.31 260 ALA A N 1
ATOM 1997 C CA . ALA A 1 260 ? 15.975 -6.022 -30.091 1.00 97.31 260 ALA A CA 1
ATOM 1998 C C . ALA A 1 260 ? 17.381 -6.346 -29.559 1.00 97.31 260 ALA A C 1
ATOM 2000 O O . ALA A 1 260 ? 17.530 -6.599 -28.369 1.00 97.31 260 ALA A O 1
ATOM 2001 N N . LEU A 1 261 ? 18.401 -6.264 -30.420 1.00 98.00 261 LEU A N 1
ATOM 2002 C CA . LEU A 1 261 ? 19.798 -6.498 -30.043 1.00 98.00 261 LEU A CA 1
ATOM 2003 C C . LEU A 1 261 ? 20.325 -5.457 -29.046 1.00 98.00 261 LEU A C 1
ATOM 2005 O O . LEU A 1 261 ? 21.048 -5.812 -28.117 1.00 98.00 261 LEU A O 1
ATOM 2009 N N . ASP A 1 262 ? 19.966 -4.181 -29.215 1.00 98.12 262 ASP A N 1
ATOM 2010 C CA . ASP A 1 262 ? 20.343 -3.140 -28.253 1.00 98.12 262 ASP A CA 1
ATOM 2011 C C . ASP A 1 262 ? 19.669 -3.361 -26.887 1.00 98.12 262 ASP A C 1
ATOM 2013 O O . ASP A 1 262 ? 20.325 -3.213 -25.856 1.00 98.12 262 ASP A O 1
ATOM 2017 N N . ILE A 1 263 ? 18.378 -3.723 -26.871 1.00 97.44 263 ILE A N 1
ATOM 2018 C CA . ILE A 1 263 ? 17.643 -4.029 -25.634 1.00 97.44 263 ILE A CA 1
ATOM 2019 C C . ILE A 1 263 ? 18.245 -5.249 -24.936 1.00 97.44 263 ILE A C 1
ATOM 2021 O O . ILE A 1 263 ? 18.532 -5.172 -23.749 1.00 97.44 263 ILE A O 1
ATOM 2025 N N . GLU A 1 264 ? 18.528 -6.328 -25.667 1.00 97.31 264 GLU A N 1
ATOM 2026 C CA . GLU A 1 264 ? 19.149 -7.537 -25.110 1.00 97.31 264 GLU A CA 1
ATOM 2027 C C . GLU A 1 264 ? 20.517 -7.236 -24.476 1.00 97.31 264 GLU A C 1
ATOM 2029 O O . GLU A 1 264 ? 20.820 -7.701 -23.375 1.00 97.31 264 GLU A O 1
ATOM 2034 N N . ALA A 1 265 ? 21.335 -6.404 -25.129 1.00 97.50 265 ALA A N 1
ATOM 2035 C CA . ALA A 1 265 ? 22.618 -5.979 -24.580 1.00 97.50 265 ALA A CA 1
ATOM 2036 C C . ALA A 1 265 ? 22.463 -5.134 -23.302 1.00 97.50 265 ALA A C 1
ATOM 2038 O O . ALA A 1 265 ? 23.264 -5.270 -22.376 1.00 97.50 265 ALA A O 1
ATOM 2039 N N . ILE A 1 266 ? 21.448 -4.266 -23.240 1.00 96.81 266 ILE A N 1
ATOM 2040 C CA . ILE A 1 266 ? 21.127 -3.480 -22.040 1.00 96.81 266 ILE A CA 1
ATOM 2041 C C . ILE A 1 266 ? 20.642 -4.397 -20.912 1.00 96.81 266 ILE A C 1
ATOM 2043 O O . ILE A 1 266 ? 21.139 -4.285 -19.791 1.00 96.81 266 ILE A O 1
ATOM 2047 N N . ASP A 1 267 ? 19.729 -5.320 -21.200 1.00 95.06 267 ASP A N 1
ATOM 2048 C CA . ASP A 1 267 ? 19.169 -6.246 -20.214 1.00 95.06 267 ASP A CA 1
ATOM 2049 C C .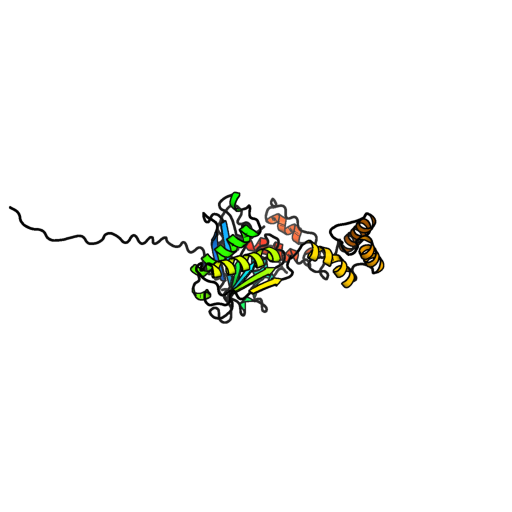 ASP A 1 267 ? 20.259 -7.118 -19.579 1.00 95.06 267 ASP A C 1
ATOM 2051 O O . ASP A 1 267 ? 20.275 -7.296 -18.359 1.00 95.06 267 ASP A O 1
ATOM 2055 N N . GLU A 1 268 ? 21.231 -7.594 -20.363 1.00 95.50 268 GLU A N 1
ATOM 2056 C CA . GLU A 1 268 ? 22.348 -8.384 -19.830 1.00 95.50 268 GLU A CA 1
ATOM 2057 C C . GLU A 1 268 ? 23.264 -7.557 -18.907 1.00 95.50 268 GLU A C 1
ATOM 2059 O O . GLU A 1 268 ? 23.746 -8.076 -17.897 1.00 95.50 268 GLU A O 1
ATOM 2064 N N . LEU A 1 269 ? 23.462 -6.258 -19.179 1.00 94.56 269 LEU A N 1
ATOM 2065 C CA . LEU A 1 269 ? 24.201 -5.361 -18.276 1.00 94.56 269 LEU A CA 1
ATOM 2066 C C . LEU A 1 269 ? 23.446 -5.101 -16.965 1.00 94.56 269 LEU A C 1
ATOM 2068 O O . LEU A 1 269 ? 24.065 -4.986 -15.906 1.00 94.56 269 LEU A O 1
ATOM 2072 N N . LEU A 1 270 ? 22.116 -5.010 -17.026 1.00 92.69 270 LEU A N 1
ATOM 2073 C CA . LEU A 1 270 ? 21.265 -4.710 -15.871 1.00 92.69 270 LEU A CA 1
ATOM 2074 C C . LEU A 1 270 ? 20.857 -5.952 -15.071 1.00 92.69 270 LEU A C 1
ATOM 2076 O O . LEU A 1 270 ? 20.341 -5.824 -13.961 1.00 92.69 270 LEU A O 1
ATOM 2080 N N . ARG A 1 271 ? 21.126 -7.153 -15.587 1.00 90.25 271 ARG A N 1
ATOM 2081 C CA . ARG A 1 271 ? 20.678 -8.443 -15.042 1.00 90.25 271 ARG A CA 1
ATOM 2082 C C . ARG A 1 271 ? 20.944 -8.658 -13.550 1.00 90.25 271 ARG A C 1
ATOM 2084 O O . ARG A 1 271 ? 20.152 -9.317 -12.882 1.00 90.25 271 ARG A O 1
ATOM 2091 N N . TYR A 1 272 ? 22.064 -8.152 -13.036 1.00 88.25 272 TYR A N 1
ATOM 2092 C CA . TYR A 1 272 ? 22.465 -8.300 -11.629 1.00 88.25 272 TYR A CA 1
ATOM 2093 C C . TYR A 1 272 ? 22.417 -6.980 -10.856 1.00 88.25 272 TYR A C 1
ATOM 2095 O O . TYR A 1 272 ? 23.084 -6.834 -9.831 1.00 88.25 272 TYR A O 1
ATOM 2103 N N . ILE A 1 273 ? 21.643 -6.014 -11.346 1.00 89.50 273 ILE A N 1
ATOM 2104 C CA . ILE A 1 273 ? 21.333 -4.780 -10.632 1.00 89.50 273 ILE A CA 1
ATOM 2105 C C . ILE A 1 273 ? 20.023 -4.972 -9.875 1.00 89.50 273 ILE A C 1
ATOM 2107 O O . ILE A 1 273 ? 19.035 -5.477 -10.406 1.00 89.50 273 ILE A O 1
ATOM 2111 N N . ASN A 1 274 ? 20.001 -4.552 -8.613 1.00 86.88 274 ASN A N 1
ATOM 2112 C CA . ASN A 1 274 ? 18.767 -4.482 -7.849 1.00 86.88 274 ASN A CA 1
ATOM 2113 C C . ASN A 1 274 ? 17.906 -3.325 -8.382 1.00 86.88 274 ASN A C 1
ATOM 2115 O O . ASN A 1 274 ? 18.179 -2.156 -8.125 1.00 86.88 274 ASN A O 1
ATOM 2119 N N . VAL A 1 275 ? 16.859 -3.659 -9.136 1.00 84.69 275 VAL A N 1
ATOM 2120 C CA . VAL A 1 275 ? 15.962 -2.671 -9.760 1.00 84.69 275 VAL A CA 1
ATOM 2121 C C . VAL A 1 275 ? 15.043 -1.956 -8.765 1.00 84.69 275 VAL A C 1
ATOM 2123 O O . VAL A 1 275 ? 14.501 -0.908 -9.103 1.00 84.69 275 VAL A O 1
ATOM 2126 N N . ALA A 1 276 ? 14.880 -2.485 -7.548 1.00 82.69 276 ALA A N 1
ATOM 2127 C CA . ALA A 1 276 ? 14.144 -1.814 -6.477 1.00 82.69 276 ALA A CA 1
ATOM 2128 C C . ALA A 1 276 ? 15.027 -0.804 -5.726 1.00 82.69 276 ALA A C 1
ATOM 2130 O O . ALA A 1 276 ? 14.538 0.234 -5.285 1.00 82.69 276 ALA A O 1
ATOM 2131 N N . GLN A 1 277 ? 16.331 -1.084 -5.609 1.00 87.69 277 GLN A N 1
ATOM 2132 C CA . GLN A 1 277 ? 17.308 -0.170 -5.026 1.00 87.69 277 GLN A CA 1
ATOM 2133 C C . GLN A 1 277 ? 18.711 -0.394 -5.610 1.00 87.69 277 GLN A C 1
ATOM 2135 O O . GLN A 1 277 ? 19.459 -1.259 -5.161 1.00 87.69 277 GLN A O 1
ATOM 2140 N N . VAL A 1 278 ? 19.099 0.431 -6.584 1.00 90.88 278 VAL A N 1
ATOM 2141 C CA . VAL A 1 278 ? 20.309 0.247 -7.416 1.00 90.88 278 VAL A CA 1
ATOM 2142 C C . VAL A 1 278 ? 21.634 0.271 -6.648 1.00 90.88 278 VAL A C 1
ATOM 2144 O O . VAL A 1 278 ? 22.644 -0.213 -7.151 1.00 90.88 278 VAL A O 1
ATOM 2147 N N . LEU A 1 279 ? 21.646 0.844 -5.441 1.00 89.31 279 LEU A N 1
ATOM 2148 C CA . LEU A 1 279 ? 22.826 0.891 -4.572 1.00 89.31 279 LEU A CA 1
ATOM 2149 C C . LEU A 1 279 ? 22.940 -0.326 -3.645 1.00 89.31 279 LEU A C 1
ATOM 2151 O O . LEU A 1 279 ? 23.963 -0.492 -2.981 1.00 89.31 279 LEU A O 1
ATOM 2155 N N . HIS A 1 280 ? 21.897 -1.153 -3.565 1.00 84.88 280 HIS A N 1
ATOM 2156 C CA . HIS A 1 280 ? 21.868 -2.344 -2.727 1.00 84.88 280 HIS A CA 1
ATOM 2157 C C . HIS A 1 280 ? 22.278 -3.583 -3.536 1.00 84.88 280 HIS A C 1
ATOM 2159 O O . HIS A 1 280 ? 22.100 -3.618 -4.758 1.00 84.88 280 HIS A O 1
ATOM 2165 N N . PRO A 1 281 ? 22.811 -4.627 -2.874 1.00 82.75 281 PRO A N 1
ATOM 2166 C CA . PRO A 1 281 ? 23.114 -5.886 -3.538 1.00 82.75 281 PRO A CA 1
ATOM 2167 C C . PRO A 1 281 ? 21.889 -6.453 -4.259 1.00 82.75 281 PRO A C 1
ATOM 2169 O O . PRO A 1 281 ? 20.760 -6.372 -3.766 1.00 82.75 281 PRO A O 1
ATOM 2172 N N . TYR A 1 282 ? 22.118 -7.066 -5.420 1.00 80.00 282 TYR A N 1
ATOM 2173 C CA . TYR A 1 282 ? 21.117 -7.922 -6.037 1.00 80.00 282 TYR A CA 1
ATOM 2174 C C . TYR A 1 282 ? 20.999 -9.218 -5.243 1.00 80.00 282 TYR A C 1
ATOM 2176 O O . TYR A 1 282 ? 21.989 -9.900 -4.970 1.00 80.00 282 TYR A O 1
ATOM 2184 N N . CYS A 1 283 ? 19.768 -9.555 -4.892 1.00 72.25 283 CYS A N 1
ATOM 2185 C CA . CYS A 1 283 ? 19.448 -10.676 -4.035 1.00 72.25 283 CYS A CA 1
ATOM 2186 C C . CYS A 1 283 ? 18.560 -11.635 -4.814 1.00 72.25 283 CYS A C 1
ATOM 2188 O O . CYS A 1 283 ? 17.496 -11.251 -5.298 1.00 72.25 283 CYS A O 1
ATOM 2190 N N . TYR A 1 284 ? 19.009 -12.878 -4.967 1.00 61.69 284 TYR A N 1
ATOM 2191 C CA . TYR A 1 284 ? 18.228 -13.883 -5.677 1.00 61.69 284 TYR A CA 1
ATOM 2192 C C . TYR A 1 284 ? 16.937 -14.174 -4.889 1.00 61.69 284 TYR A C 1
ATOM 2194 O O . TYR A 1 284 ? 17.021 -14.381 -3.674 1.00 61.69 284 TYR A O 1
ATOM 2202 N N . PRO A 1 285 ? 15.750 -14.184 -5.525 1.00 54.72 285 PRO A N 1
ATOM 2203 C CA . PRO A 1 285 ? 14.503 -14.432 -4.815 1.00 54.72 285 PRO A CA 1
ATOM 2204 C C . PRO A 1 285 ? 14.522 -15.821 -4.166 1.00 54.72 285 PRO A C 1
ATOM 2206 O O . PRO A 1 285 ? 14.778 -16.835 -4.822 1.00 54.72 285 PRO A O 1
ATOM 2209 N N . PHE A 1 286 ? 14.242 -15.870 -2.862 1.00 49.75 286 PHE A N 1
ATOM 2210 C CA . PHE A 1 286 ? 14.019 -17.120 -2.144 1.00 49.75 286 PHE A CA 1
ATOM 2211 C C . PHE A 1 286 ? 12.774 -17.805 -2.712 1.00 49.75 286 PHE A C 1
ATOM 2213 O O . PHE A 1 286 ? 11.658 -17.334 -2.521 1.00 49.75 286 PHE A O 1
ATOM 2220 N N . THR A 1 287 ? 12.927 -18.970 -3.339 1.00 38.22 287 THR A N 1
ATOM 2221 C CA . THR A 1 287 ? 11.805 -19.905 -3.464 1.00 38.22 287 THR A CA 1
ATOM 2222 C C . THR A 1 287 ? 11.714 -20.701 -2.167 1.00 38.22 287 THR A C 1
ATOM 2224 O O . THR A 1 287 ? 12.323 -21.768 -2.051 1.00 38.22 287 THR A O 1
ATOM 2227 N N . VAL A 1 288 ? 10.982 -20.200 -1.171 1.00 40.47 288 VAL A N 1
ATOM 2228 C CA . VAL A 1 288 ? 10.578 -21.049 -0.043 1.00 40.47 288 VAL A CA 1
ATOM 2229 C C . VAL A 1 288 ? 9.522 -22.007 -0.584 1.00 40.47 288 VAL A C 1
ATOM 2231 O O . VAL A 1 288 ? 8.414 -21.603 -0.920 1.00 40.47 288 VAL A O 1
ATOM 2234 N N . LYS A 1 289 ? 9.863 -23.290 -0.741 1.00 33.44 289 LYS A N 1
ATOM 2235 C CA . LYS A 1 289 ? 8.870 -24.288 -1.149 1.00 33.44 289 LYS A CA 1
ATOM 2236 C C . LYS A 1 289 ? 7.815 -24.409 -0.036 1.00 33.44 289 LYS A C 1
ATOM 2238 O O . LYS A 1 289 ? 8.203 -24.672 1.106 1.00 33.44 289 LYS A O 1
ATOM 2243 N N . PRO A 1 290 ? 6.504 -24.333 -0.344 1.00 39.34 290 PRO A N 1
ATOM 2244 C CA . PRO A 1 290 ? 5.427 -24.419 0.654 1.00 39.34 290 PRO A CA 1
ATOM 2245 C C . PRO A 1 290 ? 5.462 -25.691 1.524 1.00 39.34 290 PRO A C 1
ATOM 2247 O O . PRO A 1 290 ? 4.858 -25.750 2.590 1.00 39.34 290 PRO A O 1
ATOM 2250 N N . SER A 1 291 ? 6.179 -26.731 1.085 1.00 35.75 291 SER A N 1
ATOM 2251 C CA . SER A 1 291 ? 6.251 -28.038 1.741 1.00 35.75 291 SER A CA 1
ATOM 2252 C C . SER A 1 291 ? 7.331 -28.186 2.820 1.00 35.75 291 SER A C 1
ATOM 2254 O O . SER A 1 291 ? 7.445 -29.268 3.403 1.00 35.75 291 SER A O 1
ATOM 2256 N N . GLU A 1 292 ? 8.175 -27.183 3.074 1.00 36.03 292 GLU A N 1
ATOM 2257 C CA . GLU A 1 292 ? 9.288 -27.349 4.017 1.00 36.03 292 GLU A CA 1
ATOM 2258 C C . GLU A 1 292 ? 8.874 -27.096 5.472 1.00 36.03 292 GLU A C 1
ATOM 2260 O O . GLU A 1 292 ? 8.385 -26.027 5.849 1.00 36.03 292 GLU A O 1
ATOM 2265 N N . ARG A 1 293 ? 9.088 -28.127 6.304 1.00 38.69 293 ARG A N 1
ATOM 2266 C CA . ARG A 1 293 ? 8.852 -28.095 7.753 1.00 38.69 293 ARG A CA 1
ATOM 2267 C C . ARG A 1 293 ? 9.609 -26.914 8.387 1.00 38.69 293 ARG A C 1
ATOM 2269 O O . ARG A 1 293 ? 10.729 -26.638 7.956 1.00 38.69 293 ARG A O 1
ATOM 2276 N N . PRO A 1 294 ? 9.086 -26.294 9.464 1.00 43.59 294 PRO A N 1
ATOM 2277 C CA . PRO A 1 294 ? 9.675 -25.104 10.095 1.00 43.59 294 PRO A CA 1
ATOM 2278 C C . PRO A 1 294 ? 11.178 -25.220 10.402 1.00 43.59 294 PRO A C 1
ATOM 2280 O O . PRO A 1 294 ? 11.918 -24.253 10.264 1.00 43.59 294 PRO A O 1
ATOM 2283 N N . GLY A 1 295 ? 11.653 -26.423 10.749 1.00 41.38 295 GLY A N 1
ATOM 2284 C CA . GLY A 1 295 ? 13.065 -26.688 11.044 1.00 41.38 295 GLY A CA 1
ATOM 2285 C C . GLY A 1 295 ? 14.027 -26.581 9.852 1.00 41.38 295 GLY A C 1
ATOM 2286 O O . GLY A 1 295 ? 15.198 -26.296 10.075 1.00 41.38 295 GLY A O 1
ATOM 2287 N N . ASN A 1 296 ? 13.556 -26.750 8.610 1.00 38.56 296 ASN A N 1
ATOM 2288 C CA . ASN A 1 296 ? 14.394 -26.648 7.404 1.00 38.56 296 ASN A CA 1
ATOM 2289 C C . ASN A 1 296 ? 14.498 -25.215 6.861 1.00 38.56 296 ASN A C 1
ATOM 2291 O O . ASN A 1 296 ? 15.428 -24.921 6.121 1.00 38.56 296 ASN A O 1
ATOM 2295 N N . ARG A 1 297 ? 13.615 -24.294 7.279 1.00 48.62 297 ARG A N 1
ATOM 2296 C CA . ARG A 1 297 ? 13.720 -22.863 6.926 1.00 48.62 297 ARG A CA 1
ATOM 2297 C C . ARG A 1 297 ? 14.942 -22.192 7.568 1.00 48.62 297 ARG A C 1
ATOM 2299 O O . ARG A 1 297 ? 15.427 -21.187 7.067 1.00 48.62 297 ARG A O 1
ATOM 2306 N N . ARG A 1 298 ? 15.451 -22.770 8.666 1.00 45.78 298 ARG A N 1
ATOM 2307 C CA . ARG A 1 298 ? 16.625 -22.299 9.419 1.00 45.78 298 ARG A CA 1
ATOM 2308 C C . ARG A 1 298 ? 17.938 -22.438 8.638 1.00 45.78 298 ARG A C 1
ATOM 2310 O O . ARG A 1 298 ? 18.753 -21.530 8.705 1.00 45.78 298 ARG A O 1
ATOM 2317 N N . SER A 1 299 ? 18.148 -23.532 7.894 1.00 43.56 299 SER A N 1
ATOM 2318 C CA . SER A 1 299 ? 19.438 -23.784 7.221 1.00 43.56 299 SER A CA 1
ATOM 2319 C C . SER A 1 299 ? 19.678 -22.891 6.004 1.00 43.56 299 SER A C 1
ATOM 2321 O O . SER A 1 299 ? 20.820 -22.665 5.625 1.00 43.56 299 SER A O 1
ATOM 2323 N N . SER A 1 300 ? 18.613 -22.371 5.394 1.00 45.19 300 SER A N 1
ATOM 2324 C CA . SER A 1 300 ? 18.679 -21.530 4.191 1.00 45.19 300 SER A CA 1
ATOM 2325 C C . SER A 1 300 ? 19.043 -20.069 4.495 1.00 45.19 300 SER A C 1
ATOM 2327 O O . SER A 1 300 ? 19.365 -19.319 3.582 1.00 45.19 300 SER A O 1
ATOM 2329 N N . LEU A 1 301 ? 18.973 -19.660 5.769 1.00 50.25 301 LEU A N 1
ATOM 2330 C CA . LEU A 1 301 ? 19.176 -18.282 6.241 1.00 50.25 301 LEU A CA 1
ATOM 2331 C C . LEU A 1 301 ? 20.616 -17.999 6.714 1.00 50.25 301 LEU A C 1
ATOM 2333 O O . LEU A 1 301 ? 20.948 -16.854 7.019 1.00 50.25 301 LEU A O 1
ATOM 2337 N N . GLU A 1 302 ? 21.474 -19.020 6.807 1.00 48.34 302 GLU A N 1
ATOM 2338 C CA . GLU A 1 302 ? 22.831 -18.890 7.366 1.00 48.34 302 GLU A CA 1
ATOM 2339 C C . GLU A 1 302 ? 23.889 -18.397 6.363 1.00 48.34 302 GLU A C 1
ATOM 2341 O O . GLU A 1 302 ? 25.015 -18.090 6.761 1.00 48.34 302 GLU A O 1
ATOM 2346 N N . GLU A 1 303 ? 23.559 -18.249 5.077 1.00 49.66 303 GLU A N 1
ATOM 2347 C CA . GLU A 1 303 ? 24.504 -17.720 4.091 1.00 49.66 303 GLU A CA 1
ATOM 2348 C C . GLU A 1 303 ? 24.680 -16.194 4.237 1.00 49.66 303 GLU A C 1
ATOM 2350 O O . GLU A 1 303 ? 23.739 -15.408 4.122 1.00 49.66 303 GLU A O 1
ATOM 2355 N N . ALA A 1 304 ? 25.924 -15.758 4.469 1.00 44.16 304 ALA A N 1
ATOM 2356 C CA . ALA A 1 304 ? 26.293 -14.369 4.763 1.00 44.16 304 ALA A CA 1
ATOM 2357 C C . ALA A 1 304 ? 25.861 -13.340 3.695 1.00 44.16 304 ALA A C 1
ATOM 2359 O O . ALA A 1 304 ? 25.655 -12.177 4.037 1.00 44.16 304 ALA A O 1
ATOM 2360 N N . ASN A 1 305 ? 25.666 -13.759 2.437 1.00 47.44 305 ASN A N 1
ATOM 2361 C CA . ASN A 1 305 ? 25.172 -12.895 1.356 1.00 47.44 305 ASN A CA 1
ATOM 2362 C C . ASN A 1 305 ? 23.716 -12.438 1.549 1.00 47.44 305 ASN A C 1
ATOM 2364 O O . ASN A 1 305 ? 23.327 -11.418 0.989 1.00 47.44 305 ASN A O 1
ATOM 2368 N N . TYR A 1 306 ? 22.912 -13.152 2.342 1.00 53.97 306 TYR A N 1
ATOM 2369 C CA . TYR A 1 306 ? 21.489 -12.840 2.511 1.00 53.97 306 TYR A CA 1
ATOM 2370 C C . TYR A 1 306 ? 21.197 -11.902 3.682 1.00 53.97 306 TYR A C 1
ATOM 2372 O O . TYR A 1 306 ? 20.126 -11.306 3.727 1.00 53.97 306 TYR A O 1
ATOM 2380 N N . ARG A 1 307 ? 22.144 -11.706 4.610 1.00 55.31 307 ARG A N 1
ATOM 2381 C CA . ARG A 1 307 ? 21.970 -10.744 5.715 1.00 55.31 307 ARG A CA 1
ATOM 2382 C C . ARG A 1 307 ? 22.000 -9.288 5.244 1.00 55.31 307 ARG A C 1
ATOM 2384 O O . ARG A 1 307 ? 21.458 -8.426 5.923 1.00 55.31 307 ARG A O 1
ATOM 2391 N N . SER A 1 308 ? 22.623 -9.021 4.096 1.00 55.28 308 SER A N 1
ATOM 2392 C CA . SER A 1 308 ? 22.646 -7.710 3.433 1.00 55.28 308 SER A CA 1
ATOM 2393 C C . SER A 1 308 ? 21.478 -7.486 2.466 1.00 55.28 308 SER A C 1
ATOM 2395 O O . SER A 1 308 ? 21.457 -6.471 1.777 1.00 55.28 308 SER A O 1
ATOM 2397 N N . CYS A 1 309 ? 20.542 -8.435 2.372 1.00 62.97 309 CYS A N 1
ATOM 2398 C CA . CYS A 1 309 ? 19.405 -8.371 1.464 1.00 62.97 309 CYS A CA 1
ATOM 2399 C C . CYS A 1 309 ? 18.149 -7.880 2.178 1.00 62.97 309 CYS A C 1
ATOM 2401 O O . CYS A 1 309 ? 17.729 -8.479 3.167 1.00 62.97 309 CYS A O 1
ATOM 2403 N N . ASP A 1 310 ? 17.477 -6.876 1.610 1.00 61.56 310 ASP A N 1
ATOM 2404 C CA . ASP A 1 310 ? 16.197 -6.376 2.134 1.00 61.56 310 ASP A CA 1
ATOM 2405 C C . ASP A 1 310 ? 15.104 -7.464 2.146 1.00 61.56 310 ASP A C 1
ATOM 2407 O O . ASP A 1 310 ? 14.243 -7.461 3.021 1.00 61.56 310 ASP A O 1
ATOM 2411 N N . LEU A 1 311 ? 15.206 -8.478 1.273 1.00 60.69 311 LEU A N 1
ATOM 2412 C CA . LEU A 1 311 ? 14.359 -9.688 1.257 1.00 60.69 311 LEU A CA 1
ATOM 2413 C C . LEU A 1 311 ? 14.352 -10.468 2.581 1.00 60.69 311 LEU A C 1
ATOM 2415 O O . LEU A 1 311 ? 13.403 -11.200 2.864 1.00 60.69 311 LEU A O 1
ATOM 2419 N N . TYR A 1 312 ? 15.391 -10.323 3.406 1.00 66.62 312 TYR A N 1
ATOM 2420 C CA . TYR A 1 312 ? 15.428 -10.943 4.726 1.00 66.62 312 TYR A CA 1
ATOM 2421 C C . TYR A 1 312 ? 14.312 -10.403 5.636 1.00 66.62 312 TYR A C 1
ATOM 2423 O O . TYR A 1 312 ? 13.758 -11.155 6.440 1.00 66.62 312 TYR A O 1
ATOM 2431 N N . SER A 1 313 ? 13.939 -9.126 5.481 1.00 71.56 313 SER A N 1
ATOM 2432 C CA . SER A 1 313 ? 12.855 -8.514 6.256 1.00 71.56 313 SER A CA 1
ATOM 2433 C C . SER A 1 313 ? 11.514 -9.201 5.985 1.00 71.56 313 SER A C 1
ATOM 2435 O O . SER A 1 313 ? 10.849 -9.614 6.931 1.00 71.56 313 SER A O 1
ATOM 2437 N N . SER A 1 314 ? 11.164 -9.443 4.717 1.00 75.62 314 SER A N 1
ATOM 2438 C CA . SER A 1 314 ? 9.917 -10.113 4.325 1.00 75.62 314 SER A CA 1
ATOM 2439 C C . SER A 1 314 ? 9.832 -11.541 4.868 1.00 75.62 314 SER A C 1
ATOM 2441 O O . SER A 1 314 ? 8.798 -11.941 5.400 1.00 75.62 314 SER A O 1
ATOM 2443 N N . VAL A 1 315 ? 10.933 -12.300 4.812 1.00 76.25 315 VAL A N 1
ATOM 2444 C CA . VAL A 1 315 ? 10.982 -13.664 5.368 1.00 76.25 315 VAL A CA 1
ATOM 2445 C C . VAL A 1 315 ? 10.808 -13.641 6.884 1.00 76.25 315 VAL A C 1
ATOM 2447 O O . VAL A 1 315 ? 10.044 -14.434 7.435 1.00 76.25 315 VAL A O 1
ATOM 2450 N N . ALA A 1 316 ? 11.488 -12.730 7.574 1.00 79.75 316 ALA A N 1
ATOM 2451 C CA . ALA A 1 316 ? 11.369 -12.606 9.018 1.00 79.75 316 ALA A CA 1
ATOM 2452 C C . ALA A 1 316 ? 9.975 -12.125 9.456 1.00 79.75 316 ALA A C 1
ATOM 2454 O O . ALA A 1 316 ? 9.462 -12.635 10.452 1.00 79.75 316 ALA A O 1
ATOM 2455 N N . ILE A 1 317 ? 9.341 -11.220 8.700 1.00 85.44 317 ILE A N 1
ATOM 2456 C CA . ILE A 1 317 ? 7.942 -10.815 8.900 1.00 85.44 317 ILE A CA 1
ATOM 2457 C C . ILE A 1 317 ? 7.019 -12.020 8.730 1.00 85.44 317 ILE A C 1
ATOM 2459 O O . ILE A 1 317 ? 6.234 -12.285 9.632 1.00 85.44 317 ILE A O 1
ATOM 2463 N N . SER A 1 318 ? 7.146 -12.791 7.645 1.00 84.12 318 SER A N 1
ATOM 2464 C CA . SER A 1 318 ? 6.325 -13.991 7.417 1.00 84.12 318 SER A CA 1
ATOM 2465 C C . SER A 1 318 ? 6.492 -15.013 8.546 1.00 84.12 318 SER A C 1
ATOM 2467 O O . SER A 1 318 ? 5.514 -15.556 9.060 1.00 84.12 318 SER A O 1
ATOM 2469 N N . ILE A 1 319 ? 7.724 -15.255 9.000 1.00 82.88 319 ILE A N 1
ATOM 2470 C CA . ILE A 1 319 ? 7.995 -16.150 10.131 1.00 82.88 319 ILE A CA 1
ATOM 2471 C C . ILE A 1 319 ? 7.341 -15.633 11.417 1.00 82.88 319 ILE A C 1
ATOM 2473 O O . ILE A 1 319 ? 6.689 -16.408 12.114 1.00 82.88 319 ILE A O 1
ATOM 2477 N N . TRP A 1 320 ? 7.522 -14.349 11.736 1.00 87.94 320 TRP A N 1
ATOM 2478 C CA . TRP A 1 320 ? 6.957 -13.726 12.931 1.00 87.94 320 TRP A CA 1
ATOM 2479 C C . TRP A 1 320 ? 5.425 -13.751 12.891 1.00 87.94 320 TRP A C 1
ATOM 2481 O O . TRP A 1 320 ? 4.794 -14.253 13.814 1.00 87.94 320 TRP A O 1
ATOM 2491 N N . ALA A 1 321 ? 4.828 -13.304 11.788 1.00 90.56 321 ALA A N 1
ATOM 2492 C CA . ALA A 1 321 ? 3.384 -13.228 11.595 1.00 90.56 321 ALA A CA 1
ATOM 2493 C C . ALA A 1 321 ? 2.704 -14.603 11.668 1.00 90.56 321 ALA A C 1
ATOM 2495 O O . ALA A 1 321 ? 1.561 -14.701 12.107 1.00 90.56 321 ALA A O 1
ATOM 2496 N N . ASN A 1 322 ? 3.400 -15.670 11.266 1.00 88.81 322 ASN A N 1
ATOM 2497 C CA . ASN A 1 322 ? 2.874 -17.032 11.308 1.00 88.81 322 ASN A CA 1
ATOM 2498 C C . ASN A 1 322 ? 3.071 -17.755 12.647 1.00 88.81 322 ASN A C 1
ATOM 2500 O O . ASN A 1 322 ? 2.549 -18.865 12.798 1.00 88.81 322 ASN A O 1
ATOM 2504 N N . ASP A 1 323 ? 3.790 -17.169 13.607 1.00 88.25 323 ASP A N 1
ATOM 2505 C CA . ASP A 1 323 ? 3.887 -17.725 14.955 1.00 88.25 323 ASP A CA 1
ATOM 2506 C C . ASP A 1 323 ? 2.500 -17.756 15.621 1.00 88.25 323 ASP A C 1
ATOM 2508 O O . ASP A 1 323 ? 1.729 -16.795 15.558 1.00 88.25 323 ASP A O 1
ATOM 2512 N N . GLU A 1 324 ? 2.156 -18.873 16.268 1.00 89.81 324 GLU A N 1
ATOM 2513 C CA . GLU A 1 324 ? 0.831 -19.059 16.871 1.00 89.81 324 GLU A CA 1
ATOM 2514 C C . GLU A 1 324 ? 0.526 -18.007 17.944 1.00 89.81 324 GLU A C 1
ATOM 2516 O O . GLU A 1 324 ? -0.615 -17.552 18.053 1.00 89.81 324 GLU A O 1
ATOM 2521 N N . SER A 1 325 ? 1.538 -17.581 18.708 1.00 92.06 325 SER A N 1
ATOM 2522 C CA . SER A 1 325 ? 1.372 -16.550 19.733 1.00 92.06 325 SER A CA 1
ATOM 2523 C C . SER A 1 325 ? 1.142 -15.168 19.124 1.00 92.06 325 SER A C 1
ATOM 2525 O O . SER A 1 325 ? 0.367 -14.385 19.672 1.00 92.06 325 SER A O 1
ATOM 2527 N N . VAL A 1 326 ? 1.747 -14.885 17.965 1.00 93.06 326 VAL A N 1
ATOM 2528 C CA . VAL A 1 326 ? 1.542 -13.631 17.226 1.00 93.06 326 VAL A CA 1
ATOM 2529 C C . VAL A 1 326 ? 0.137 -13.594 16.643 1.00 93.06 326 VAL A C 1
ATOM 2531 O O . VAL A 1 326 ? -0.597 -12.633 16.863 1.00 93.06 326 VAL A O 1
ATOM 2534 N N . ARG A 1 327 ? -0.290 -14.672 15.982 1.00 93.69 327 ARG A N 1
ATOM 2535 C CA . ARG A 1 327 ? -1.650 -14.790 15.435 1.00 93.69 327 ARG A CA 1
ATOM 2536 C C . ARG A 1 327 ? -2.717 -14.676 16.517 1.00 93.69 327 ARG A C 1
ATOM 2538 O O . ARG A 1 327 ? -3.730 -14.020 16.301 1.00 93.69 327 ARG A O 1
ATOM 2545 N N . ALA A 1 328 ? -2.479 -15.276 17.684 1.00 93.75 328 ALA A N 1
ATOM 2546 C CA . ALA A 1 328 ? -3.365 -15.138 18.834 1.00 93.75 328 ALA A CA 1
ATOM 2547 C C . ALA A 1 328 ? -3.415 -13.692 19.355 1.00 93.75 328 ALA A C 1
ATOM 2549 O O . ALA A 1 328 ? -4.503 -13.192 19.632 1.00 93.75 328 ALA A O 1
ATOM 2550 N N . ALA A 1 329 ? -2.268 -13.008 19.450 1.00 95.06 329 ALA A N 1
ATOM 2551 C CA . ALA A 1 329 ? -2.201 -11.611 19.886 1.00 95.06 329 ALA A CA 1
ATOM 2552 C C . ALA A 1 329 ? -2.923 -10.655 18.920 1.00 95.06 329 ALA A C 1
ATOM 2554 O O . ALA A 1 329 ? -3.616 -9.745 19.365 1.00 95.06 329 ALA A O 1
ATOM 2555 N N . LEU A 1 330 ? -2.811 -10.903 17.612 1.00 95.62 330 LEU A N 1
ATOM 2556 C CA . LEU A 1 330 ? -3.493 -10.162 16.542 1.00 95.62 330 LEU A CA 1
ATOM 2557 C C . LEU A 1 330 ? -4.950 -10.619 16.311 1.00 95.62 330 LEU A C 1
ATOM 2559 O O . LEU A 1 330 ? -5.596 -10.163 15.374 1.00 95.62 330 LEU A O 1
ATOM 2563 N N . ASN A 1 331 ? -5.459 -11.565 17.110 1.00 95.12 331 ASN A N 1
ATOM 2564 C CA . ASN A 1 331 ? -6.790 -12.163 16.961 1.00 95.12 331 ASN A CA 1
ATOM 2565 C C . ASN A 1 331 ? -7.108 -12.659 15.528 1.00 95.12 331 ASN A C 1
ATOM 2567 O O . ASN A 1 331 ? -8.232 -12.546 15.027 1.00 95.12 331 ASN A O 1
ATOM 2571 N N . VAL A 1 332 ? -6.106 -13.232 14.855 1.00 94.50 332 VAL A N 1
ATOM 2572 C CA . VAL A 1 332 ? -6.239 -13.798 13.507 1.00 94.50 332 VAL A CA 1
ATOM 2573 C C . VAL A 1 332 ? -7.107 -15.052 13.568 1.00 94.50 332 VAL A C 1
ATOM 2575 O O . VAL A 1 332 ? -6.841 -15.987 14.332 1.00 94.50 332 VAL A O 1
ATOM 2578 N N . ARG A 1 333 ? -8.144 -15.110 12.727 1.00 91.44 333 ARG A N 1
ATOM 2579 C CA . ARG A 1 333 ? -9.056 -16.261 12.673 1.00 91.44 333 ARG A CA 1
ATOM 2580 C C . ARG A 1 333 ? -8.326 -17.488 12.128 1.00 91.44 333 ARG A C 1
ATOM 2582 O O . ARG A 1 333 ? -7.533 -17.401 11.196 1.00 91.44 333 ARG A O 1
ATOM 2589 N N . ASN A 1 334 ? -8.615 -18.660 12.689 1.00 79.88 334 ASN A N 1
ATOM 2590 C CA . ASN A 1 334 ? -7.994 -19.909 12.255 1.00 79.88 334 ASN A CA 1
ATOM 2591 C C . ASN A 1 334 ? -8.799 -20.530 11.099 1.00 79.88 334 ASN A C 1
ATOM 2593 O O . ASN A 1 334 ? -9.639 -21.406 11.307 1.00 79.88 334 ASN A O 1
ATOM 2597 N N . VAL A 1 335 ? -8.586 -20.015 9.887 1.00 77.00 335 VAL A N 1
ATOM 2598 C CA . VAL A 1 335 ? -9.240 -20.469 8.650 1.00 77.00 335 VAL A CA 1
ATOM 2599 C C . VAL A 1 335 ? -8.206 -21.016 7.668 1.00 77.00 335 VAL A C 1
ATOM 2601 O O . VAL A 1 335 ? -7.015 -20.719 7.744 1.00 77.00 335 VAL A O 1
ATOM 2604 N N . ARG A 1 336 ? -8.636 -21.875 6.741 1.00 61.94 336 ARG A N 1
ATOM 2605 C CA . ARG A 1 336 ? -7.730 -22.451 5.739 1.00 61.94 336 ARG A CA 1
ATOM 2606 C C . ARG A 1 336 ? -7.201 -21.315 4.851 1.00 61.94 336 ARG A C 1
ATOM 2608 O O . ARG A 1 336 ? -8.003 -20.654 4.210 1.00 61.94 336 ARG A O 1
ATOM 2615 N N . GLY A 1 337 ? -5.884 -21.102 4.831 1.00 58.31 337 GLY A N 1
ATOM 2616 C CA . GLY A 1 337 ? -5.251 -20.008 4.078 1.00 58.31 337 GLY A CA 1
ATOM 2617 C C . GLY A 1 337 ? -4.907 -18.755 4.893 1.00 58.31 337 GLY A C 1
ATOM 2618 O O . GLY A 1 337 ? -4.358 -17.828 4.328 1.00 58.31 337 GLY A O 1
ATOM 2619 N N . SER A 1 338 ? -5.149 -18.714 6.210 1.00 57.47 338 SER A N 1
ATOM 2620 C CA . SER A 1 338 ? -4.764 -17.574 7.067 1.00 57.47 338 SER A CA 1
ATOM 2621 C C . SER A 1 338 ? -3.279 -17.578 7.475 1.00 57.47 338 SER A C 1
ATOM 2623 O O . SER A 1 338 ? -2.948 -17.217 8.608 1.00 57.47 338 SER A O 1
ATOM 2625 N N . TYR A 1 339 ? -2.405 -18.109 6.621 1.00 62.06 339 TYR A N 1
ATOM 2626 C CA . TYR A 1 339 ? -0.959 -18.049 6.813 1.00 62.06 339 TYR A CA 1
ATOM 2627 C C . TYR A 1 339 ? -0.419 -16.972 5.885 1.00 62.06 339 TYR A C 1
ATOM 2629 O O . TYR A 1 339 ? -0.775 -16.947 4.713 1.00 62.06 339 TYR A O 1
ATOM 2637 N N . MET A 1 340 ? 0.436 -16.110 6.419 1.00 70.62 340 MET A N 1
ATOM 2638 C CA . MET A 1 340 ? 1.112 -15.089 5.633 1.00 70.62 340 MET A CA 1
ATOM 2639 C C . MET A 1 340 ? 2.182 -15.771 4.774 1.00 70.62 340 MET A C 1
ATOM 2641 O O . MET A 1 340 ? 3.146 -16.310 5.322 1.00 70.62 340 MET A O 1
ATOM 2645 N N . GLU A 1 341 ? 1.992 -15.814 3.458 1.00 55.50 341 GLU A N 1
ATOM 2646 C CA . GLU A 1 341 ? 2.967 -16.406 2.526 1.00 55.50 341 GLU A CA 1
ATOM 2647 C C . GLU A 1 341 ? 4.088 -15.438 2.146 1.00 55.50 341 GLU A C 1
ATOM 2649 O O . GLU A 1 341 ? 3.807 -14.233 1.949 1.00 55.50 341 GLU A O 1
#

Nearest PDB structures (foldseek):
  4az0-assembly1_A  TM=8.992E-01  e=1.763E-26  Homo sapiens
  1ivy-assembly1_A  TM=8.225E-01  e=4.902E-23  Homo sapiens
  1gxs-assembly1_C  TM=8.230E-01  e=2.231E-23  Sorghum bicolor
  1wht-assembly1_A  TM=8.214E-01  e=1.077E-22  Triticum aestivum
  3sc2-assembly1_A-2  TM=8.177E-01  e=2.670E-22  Triticum aestivum